Protein AF-A0A3D3W2E8-F1 (afdb_monomer_lite)

Structure (mmCIF, N/CA/C/O backbone):
data_AF-A0A3D3W2E8-F1
#
_entry.id   AF-A0A3D3W2E8-F1
#
loop_
_atom_site.group_PDB
_atom_site.id
_atom_site.type_symbol
_atom_site.label_atom_id
_atom_site.label_alt_id
_atom_site.label_comp_id
_atom_site.label_asym_id
_atom_site.label_entity_id
_atom_site.label_seq_id
_atom_site.pdbx_PDB_ins_code
_atom_site.Cartn_x
_atom_site.Cartn_y
_atom_site.Cartn_z
_atom_site.occupancy
_atom_site.B_iso_or_equiv
_atom_site.auth_seq_id
_atom_site.auth_comp_id
_atom_site.auth_asym_id
_atom_site.auth_atom_id
_atom_site.pdbx_PDB_model_num
ATOM 1 N N . MET A 1 1 ? -22.568 -24.012 -13.864 1.00 68.38 1 MET A N 1
ATOM 2 C CA . MET A 1 1 ? -22.184 -23.791 -15.281 1.00 68.38 1 MET A CA 1
ATOM 3 C C . MET A 1 1 ? -21.600 -22.397 -15.535 1.00 68.38 1 MET A C 1
ATOM 5 O O . MET A 1 1 ? -20.459 -22.342 -15.965 1.00 68.38 1 MET A O 1
ATOM 9 N N . LYS A 1 2 ? -22.269 -21.280 -15.184 1.00 79.25 2 LYS A N 1
ATOM 10 C CA . LYS A 1 2 ? -21.731 -19.908 -15.395 1.00 79.25 2 LYS A CA 1
ATOM 11 C C . LYS A 1 2 ? -20.335 -19.652 -14.785 1.00 79.25 2 LYS A C 1
ATOM 13 O O . LYS A 1 2 ? -19.482 -19.087 -15.453 1.00 79.25 2 LYS A O 1
ATOM 18 N N . ARG A 1 3 ? -20.072 -20.116 -13.552 1.00 81.75 3 ARG A N 1
ATOM 19 C CA . ARG A 1 3 ? -18.747 -19.977 -12.900 1.00 81.75 3 ARG A CA 1
ATOM 20 C C . ARG A 1 3 ? -17.633 -20.761 -13.605 1.00 81.75 3 ARG A C 1
ATOM 22 O O . ARG A 1 3 ? -16.534 -20.248 -13.736 1.00 81.75 3 ARG A O 1
ATOM 29 N N . LEU A 1 4 ? -17.928 -21.976 -14.076 1.00 87.69 4 LEU A N 1
ATOM 30 C CA . LEU A 1 4 ? -16.966 -22.811 -14.807 1.00 87.69 4 LEU A CA 1
ATOM 31 C C . LEU A 1 4 ? -16.610 -22.179 -16.157 1.00 87.69 4 LEU A C 1
ATOM 33 O O . LEU A 1 4 ? -15.452 -22.160 -16.546 1.00 87.69 4 LEU A O 1
ATOM 37 N N . LEU A 1 5 ? -17.608 -21.607 -16.832 1.00 91.50 5 LEU A N 1
ATOM 38 C CA . LEU A 1 5 ? -17.431 -20.918 -18.104 1.00 91.50 5 LEU A CA 1
ATOM 39 C C . LEU A 1 5 ? -16.579 -19.646 -17.945 1.00 91.50 5 LEU A C 1
ATOM 41 O O . LEU A 1 5 ? -15.659 -19.437 -18.723 1.00 91.50 5 LEU A O 1
ATOM 45 N N . LEU A 1 6 ? -16.808 -18.853 -16.889 1.00 87.06 6 LEU A N 1
ATOM 46 C CA . LEU A 1 6 ? -15.957 -17.701 -16.553 1.00 87.06 6 LEU A CA 1
ATOM 47 C C . LEU A 1 6 ? -14.514 -18.105 -16.223 1.00 87.06 6 LEU A C 1
ATOM 49 O O . LEU A 1 6 ? -13.586 -17.433 -16.661 1.00 87.06 6 LEU A O 1
ATOM 53 N N . LEU A 1 7 ? -14.315 -19.204 -15.488 1.00 86.31 7 LEU A N 1
ATOM 54 C CA . LEU A 1 7 ? -12.977 -19.729 -15.201 1.00 86.31 7 LEU A CA 1
ATOM 55 C C . LEU A 1 7 ? -12.267 -20.198 -16.473 1.00 86.31 7 LEU A C 1
ATOM 57 O O . LEU A 1 7 ? -11.110 -19.852 -16.669 1.00 86.31 7 LEU A O 1
ATOM 61 N N . LEU A 1 8 ? -12.952 -20.934 -17.351 1.00 92.19 8 LEU A N 1
ATOM 62 C CA . LEU A 1 8 ? -12.384 -21.397 -18.620 1.00 92.19 8 LEU A CA 1
ATOM 63 C C . LEU A 1 8 ? -12.010 -20.232 -19.537 1.00 92.19 8 LEU A C 1
ATOM 65 O O . LEU A 1 8 ? -10.928 -20.248 -20.115 1.00 92.19 8 LEU A O 1
ATOM 69 N N . ILE A 1 9 ? -12.860 -19.204 -19.623 1.00 91.88 9 ILE A N 1
ATOM 70 C CA . ILE A 1 9 ? -12.537 -17.974 -20.355 1.00 91.88 9 ILE A CA 1
ATOM 71 C C . ILE A 1 9 ? -11.323 -17.293 -19.723 1.00 91.88 9 ILE A C 1
ATOM 73 O O . ILE A 1 9 ? -10.392 -16.947 -20.440 1.00 91.88 9 ILE A O 1
ATOM 77 N N . GLY A 1 10 ? -11.293 -17.142 -18.396 1.00 87.38 10 GLY A N 1
ATOM 78 C CA . GLY A 1 10 ? -10.163 -16.536 -17.691 1.00 87.38 10 GLY A CA 1
ATOM 79 C C . GLY A 1 10 ? -8.852 -17.280 -17.941 1.00 87.38 10 GLY A C 1
ATOM 80 O O . GLY A 1 10 ? -7.846 -16.655 -18.253 1.00 87.38 10 GLY A O 1
ATOM 81 N N . VAL A 1 11 ? -8.869 -18.613 -17.885 1.00 91.94 11 VAL A N 1
ATOM 82 C CA . VAL A 1 11 ? -7.701 -19.449 -18.191 1.00 91.94 11 VAL A CA 1
ATOM 83 C C . VAL A 1 11 ? -7.294 -19.308 -19.656 1.00 91.94 11 VAL A C 1
ATOM 85 O O . VAL A 1 11 ? -6.117 -19.093 -19.925 1.00 91.94 11 VAL A O 1
ATOM 88 N N . ALA A 1 12 ? -8.237 -19.380 -20.599 1.00 94.62 12 ALA A N 1
ATOM 89 C CA . ALA A 1 12 ? -7.943 -19.239 -22.024 1.00 94.62 12 ALA A CA 1
ATOM 90 C C . ALA A 1 12 ? -7.333 -17.867 -22.351 1.00 94.62 12 ALA A C 1
ATOM 92 O O . ALA A 1 12 ? -6.356 -17.789 -23.091 1.00 94.62 12 ALA A O 1
ATOM 93 N N . VAL A 1 13 ? -7.864 -16.799 -21.751 1.00 94.50 13 VAL A N 1
ATOM 94 C CA . VAL A 1 13 ? -7.340 -15.435 -21.885 1.00 94.50 13 VAL A CA 1
ATOM 95 C C . VAL A 1 13 ? -5.942 -15.330 -21.274 1.00 94.50 13 VAL A C 1
ATOM 97 O O . VAL A 1 13 ? -5.029 -14.855 -21.944 1.00 94.50 13 VAL A O 1
ATOM 100 N N . SER A 1 14 ? -5.740 -15.820 -20.047 1.00 91.06 14 SER A N 1
ATOM 101 C CA . SER A 1 14 ? -4.430 -15.807 -19.381 1.00 91.06 14 SER A CA 1
ATOM 102 C C . SER A 1 14 ? -3.372 -16.581 -20.166 1.00 91.06 14 SER A C 1
ATOM 104 O O . SER A 1 14 ? -2.276 -16.071 -20.372 1.00 91.06 14 SER A O 1
ATOM 106 N N . VAL A 1 15 ? -3.697 -17.786 -20.648 1.00 95.38 15 VAL A N 1
ATOM 107 C CA . VAL A 1 15 ? -2.787 -18.598 -21.471 1.00 95.38 15 VAL A CA 1
ATOM 108 C C . VAL A 1 15 ? -2.522 -17.921 -22.815 1.00 95.38 15 VAL A C 1
ATOM 110 O O . VAL A 1 15 ? -1.377 -17.883 -23.254 1.00 95.38 15 VAL A O 1
ATOM 113 N N . GLY A 1 16 ? -3.547 -17.342 -23.447 1.00 95.06 16 GLY A N 1
ATOM 114 C CA . GLY A 1 16 ? -3.405 -16.611 -24.706 1.00 95.06 16 GLY A CA 1
ATOM 115 C C . GLY A 1 16 ? -2.468 -15.408 -24.585 1.00 95.06 16 GLY A C 1
ATOM 116 O O . GLY A 1 16 ? -1.571 -15.249 -25.410 1.00 95.06 16 GLY A O 1
ATOM 117 N N . PHE A 1 17 ? -2.617 -14.600 -23.532 1.00 94.12 17 PHE A N 1
ATOM 118 C CA . PHE A 1 17 ? -1.722 -13.468 -23.273 1.00 94.12 17 PHE A CA 1
ATOM 119 C C . PHE A 1 17 ? -0.323 -13.902 -22.841 1.00 94.12 17 PHE A C 1
ATOM 121 O O . PHE A 1 17 ? 0.647 -13.271 -23.251 1.00 94.12 17 PHE A O 1
ATOM 128 N N . LEU A 1 18 ? -0.199 -14.980 -22.063 1.00 91.31 18 LEU A N 1
ATOM 129 C CA . LEU A 1 18 ? 1.105 -15.529 -21.697 1.00 91.31 18 LEU A CA 1
ATOM 130 C C . LEU A 1 18 ? 1.858 -16.016 -22.941 1.00 91.31 18 LEU A C 1
ATOM 132 O O . LEU A 1 18 ? 3.022 -15.673 -23.123 1.00 91.31 18 LEU A O 1
ATOM 136 N N . TRP A 1 19 ? 1.181 -16.745 -23.832 1.00 92.69 19 TRP A N 1
ATOM 137 C CA . TRP A 1 19 ? 1.750 -17.147 -25.117 1.00 92.69 19 TRP A CA 1
ATOM 138 C C . TRP A 1 19 ? 2.125 -15.928 -25.960 1.00 92.69 19 TRP A C 1
ATOM 140 O O . TRP A 1 19 ? 3.241 -15.864 -26.464 1.00 92.69 19 TRP A O 1
ATOM 150 N N . TYR A 1 20 ? 1.240 -14.932 -26.060 1.00 92.88 20 TYR A N 1
ATOM 151 C CA . TYR A 1 20 ? 1.514 -13.704 -26.805 1.00 92.88 20 TYR A CA 1
ATOM 152 C C . TYR A 1 20 ? 2.743 -12.955 -26.269 1.00 92.88 20 TYR A C 1
ATOM 154 O O . TYR A 1 20 ? 3.549 -12.476 -27.057 1.00 92.88 20 TYR A O 1
ATOM 162 N N . ALA A 1 21 ? 2.913 -12.888 -24.946 1.00 90.75 21 ALA A N 1
ATOM 163 C CA . ALA A 1 21 ? 4.072 -12.263 -24.314 1.00 90.75 21 ALA A CA 1
ATOM 164 C C . ALA A 1 21 ? 5.368 -13.067 -24.529 1.00 90.75 21 ALA A C 1
ATOM 166 O O . ALA A 1 21 ? 6.436 -12.480 -24.677 1.00 90.75 21 ALA A O 1
ATOM 167 N N . MET A 1 22 ? 5.282 -14.401 -24.557 1.00 89.94 22 MET A N 1
ATOM 168 C CA . MET A 1 22 ? 6.448 -15.283 -24.680 1.00 89.94 22 MET A CA 1
ATOM 169 C C . MET A 1 22 ? 6.829 -15.628 -26.123 1.00 89.94 22 MET A C 1
ATOM 171 O O . MET A 1 22 ? 7.936 -16.110 -26.337 1.00 89.94 22 MET A O 1
ATOM 175 N N . ARG A 1 23 ? 5.958 -15.395 -27.115 1.00 88.69 23 ARG A N 1
ATOM 176 C CA . ARG A 1 23 ? 6.163 -15.859 -28.503 1.00 88.69 23 ARG A CA 1
ATOM 177 C C . ARG A 1 23 ? 7.464 -15.356 -29.140 1.00 88.69 23 ARG A C 1
ATOM 179 O O . ARG A 1 23 ? 8.039 -16.057 -29.961 1.00 88.69 23 ARG A O 1
ATOM 186 N N . ASP A 1 24 ? 7.904 -14.162 -28.747 1.00 87.50 24 ASP A N 1
ATOM 187 C CA . ASP A 1 24 ? 9.100 -13.492 -29.269 1.00 87.50 24 ASP A CA 1
ATOM 188 C C . ASP A 1 24 ? 10.300 -13.627 -28.304 1.00 87.50 24 ASP A C 1
ATOM 190 O O . ASP A 1 24 ? 11.359 -13.046 -28.530 1.00 87.50 24 ASP A O 1
ATOM 194 N N . THR A 1 25 ? 10.144 -14.376 -27.203 1.00 86.44 25 THR A N 1
ATOM 195 C CA . THR A 1 25 ? 11.162 -14.538 -26.157 1.00 86.44 25 THR A CA 1
ATOM 196 C C . THR A 1 25 ? 11.882 -15.876 -26.300 1.00 86.44 25 THR A C 1
ATOM 198 O O . THR A 1 25 ? 11.264 -16.938 -26.233 1.00 86.44 25 THR A O 1
ATOM 201 N N . ASP A 1 26 ? 13.209 -15.841 -26.410 1.00 87.50 26 ASP A N 1
ATOM 202 C CA . ASP A 1 26 ? 14.035 -17.046 -26.346 1.00 87.50 26 ASP A CA 1
ATOM 203 C C . ASP A 1 26 ? 14.090 -17.602 -24.910 1.00 87.50 26 ASP A C 1
ATOM 205 O O . ASP A 1 26 ? 14.601 -16.969 -23.980 1.00 87.50 26 ASP A O 1
ATOM 209 N N . LEU A 1 27 ? 13.580 -18.824 -24.729 1.00 85.69 27 LEU A N 1
ATOM 210 C CA . LEU A 1 27 ? 13.594 -19.531 -23.445 1.00 85.69 27 LEU A CA 1
ATOM 211 C C . LEU A 1 27 ? 15.021 -19.776 -22.926 1.00 85.69 27 LEU A C 1
ATOM 213 O O . LEU A 1 27 ? 15.222 -19.823 -21.709 1.00 85.69 27 LEU A O 1
ATOM 217 N N . GLY A 1 28 ? 16.011 -19.892 -23.819 1.00 87.56 28 GLY A N 1
ATOM 218 C CA . GLY A 1 28 ? 17.422 -20.000 -23.449 1.00 87.56 28 GLY A CA 1
ATOM 219 C C . GLY A 1 28 ? 17.910 -18.750 -22.720 1.00 87.56 28 GLY A C 1
ATOM 220 O O . GLY A 1 28 ? 18.504 -18.847 -21.643 1.00 87.56 28 GLY A O 1
ATOM 221 N N . THR A 1 29 ? 17.560 -17.575 -23.244 1.00 86.56 29 THR A N 1
ATOM 222 C CA . THR A 1 29 ? 17.846 -16.278 -22.615 1.00 86.56 29 THR A CA 1
ATOM 223 C C . THR A 1 29 ? 17.191 -16.157 -21.235 1.00 86.56 29 THR A C 1
ATOM 225 O O . THR A 1 29 ? 17.842 -15.723 -20.283 1.00 86.56 29 THR A O 1
ATOM 228 N N . VAL A 1 30 ? 15.940 -16.609 -21.080 1.00 88.31 30 VAL A N 1
ATOM 229 C CA . VAL A 1 30 ? 15.246 -16.617 -19.777 1.00 88.31 30 VAL A CA 1
ATOM 230 C C . VAL A 1 30 ? 15.974 -17.511 -18.771 1.00 88.31 30 VAL A C 1
ATOM 232 O O . VAL A 1 30 ? 16.252 -17.080 -17.653 1.00 88.31 30 VAL A O 1
ATOM 235 N N . SER A 1 31 ? 16.332 -18.738 -19.161 1.00 90.62 31 SER A N 1
ATOM 236 C CA . SER A 1 31 ? 17.060 -19.668 -18.287 1.00 90.62 31 SER A CA 1
ATOM 237 C C . SER A 1 31 ? 18.434 -19.125 -17.893 1.00 90.62 31 SER A C 1
ATOM 239 O O . SER A 1 31 ? 18.816 -19.206 -16.724 1.00 90.62 31 SER A O 1
ATOM 241 N N . SER A 1 32 ? 19.169 -18.543 -18.845 1.00 90.31 32 SER A N 1
ATOM 242 C CA . SER A 1 32 ? 20.459 -17.911 -18.564 1.00 90.31 32 SER A CA 1
ATOM 243 C C . SER A 1 32 ? 20.301 -16.751 -17.585 1.00 90.31 32 SER A C 1
ATOM 245 O O . SER A 1 32 ? 21.096 -16.642 -16.657 1.00 90.31 32 SER A O 1
ATOM 247 N N . ALA A 1 33 ? 19.256 -15.928 -17.732 1.00 89.12 33 ALA A N 1
ATOM 248 C CA . ALA A 1 33 ? 18.995 -14.809 -16.833 1.00 89.12 33 ALA A CA 1
ATOM 249 C C . ALA A 1 33 ? 18.767 -15.262 -15.384 1.00 89.12 33 ALA A C 1
ATOM 251 O O . ALA A 1 33 ? 19.261 -14.606 -14.471 1.00 89.12 33 ALA A O 1
ATOM 252 N N . PHE A 1 34 ? 18.088 -16.396 -15.160 1.00 89.75 34 PHE A N 1
ATOM 253 C CA . PHE A 1 34 ? 17.980 -16.983 -13.820 1.00 89.75 34 PHE A CA 1
ATOM 254 C C . PHE A 1 34 ? 19.345 -17.444 -13.295 1.00 89.75 34 PHE A C 1
ATOM 256 O O . PHE A 1 34 ? 19.689 -17.140 -12.161 1.00 89.75 34 PHE A O 1
ATOM 263 N N . GLN A 1 35 ? 20.157 -18.117 -14.112 1.00 91.19 35 GLN A N 1
ATOM 264 C CA . GLN A 1 35 ? 21.464 -18.626 -13.676 1.00 91.19 35 GLN A CA 1
ATOM 265 C C . GLN A 1 35 ? 22.476 -17.514 -13.366 1.00 91.19 35 GLN A C 1
ATOM 267 O O . GLN A 1 35 ? 23.280 -17.657 -12.447 1.00 91.19 35 GLN A O 1
ATOM 272 N N . THR A 1 36 ? 22.435 -16.404 -14.106 1.00 91.81 36 THR A N 1
ATOM 273 C CA . THR A 1 36 ? 23.342 -15.260 -13.919 1.00 91.81 36 THR A CA 1
ATOM 274 C C . THR A 1 36 ? 22.781 -14.188 -12.983 1.00 91.81 36 THR A C 1
ATOM 276 O O . THR A 1 36 ? 23.429 -13.161 -12.776 1.00 91.81 36 THR A O 1
ATOM 279 N N . ALA A 1 37 ? 21.574 -14.373 -12.438 1.00 88.69 37 ALA A N 1
ATOM 280 C CA . ALA A 1 37 ? 20.953 -13.396 -11.553 1.00 88.69 37 ALA A CA 1
ATOM 281 C C . ALA A 1 37 ? 21.748 -13.247 -10.250 1.00 88.69 37 ALA A C 1
ATOM 283 O O . ALA A 1 37 ? 22.149 -14.221 -9.612 1.00 88.69 37 ALA A O 1
ATOM 284 N N . ASN A 1 38 ? 21.923 -12.005 -9.800 1.00 90.12 38 ASN A N 1
ATOM 285 C CA . ASN A 1 38 ? 22.519 -11.748 -8.498 1.00 90.12 38 ASN A CA 1
ATOM 286 C C . ASN A 1 38 ? 21.479 -11.952 -7.387 1.00 90.12 38 ASN A C 1
ATOM 288 O O . ASN A 1 38 ? 20.760 -11.027 -7.015 1.00 90.12 38 ASN A O 1
ATOM 292 N N . TYR A 1 39 ? 21.432 -13.154 -6.821 1.00 91.25 39 TYR A N 1
ATOM 293 C CA . TYR A 1 39 ? 20.505 -13.504 -5.744 1.00 91.25 39 TYR A CA 1
ATOM 294 C C . TYR A 1 39 ? 20.746 -12.753 -4.422 1.00 91.25 39 TYR A C 1
ATOM 296 O O . TYR A 1 39 ? 19.866 -12.758 -3.560 1.00 91.25 39 TYR A O 1
ATOM 304 N N . LEU A 1 40 ? 21.874 -12.049 -4.255 1.00 92.31 40 LEU A N 1
ATOM 305 C CA . LEU A 1 40 ? 22.115 -11.197 -3.079 1.00 92.31 40 LEU A CA 1
ATOM 306 C C . LEU A 1 40 ? 21.156 -9.998 -3.015 1.00 92.31 40 LEU A C 1
ATOM 308 O O . LEU A 1 40 ? 21.009 -9.389 -1.956 1.00 92.31 40 LEU A O 1
ATOM 312 N N . THR A 1 41 ? 20.471 -9.667 -4.113 1.00 91.12 41 THR A N 1
ATOM 313 C CA . THR A 1 41 ? 19.422 -8.637 -4.119 1.00 91.12 41 THR A CA 1
ATOM 314 C C . THR A 1 41 ? 18.108 -9.128 -3.504 1.00 91.12 41 THR A C 1
ATOM 316 O O . THR A 1 41 ? 17.314 -8.301 -3.056 1.00 91.12 41 THR A O 1
ATOM 319 N N . LEU A 1 42 ? 17.879 -10.448 -3.406 1.00 92.69 42 LEU A N 1
ATOM 320 C CA . LEU A 1 42 ? 16.636 -11.003 -2.855 1.00 92.69 42 LEU A CA 1
ATOM 321 C C . LEU A 1 42 ? 16.420 -10.642 -1.378 1.00 92.69 42 LEU A C 1
ATOM 323 O O . LEU A 1 42 ? 15.327 -10.173 -1.062 1.00 92.69 42 LEU A O 1
ATOM 327 N N . PRO A 1 43 ? 17.400 -10.790 -0.462 1.00 94.12 43 PRO A N 1
ATOM 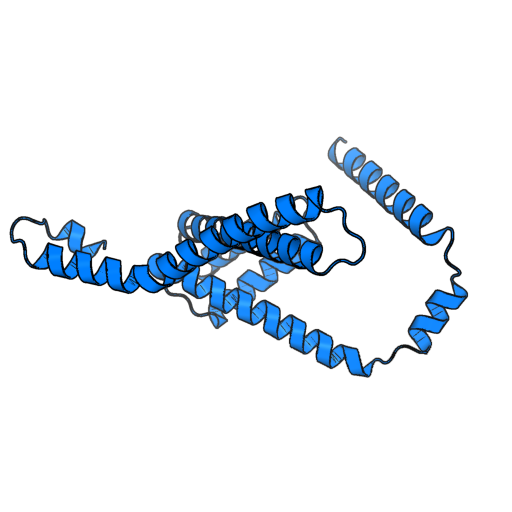328 C CA . PRO A 1 43 ? 17.224 -10.345 0.918 1.00 94.12 43 PRO A CA 1
ATOM 329 C C . PRO A 1 43 ? 16.883 -8.857 1.018 1.00 94.12 43 PRO A C 1
ATOM 331 O O . PRO A 1 43 ? 15.997 -8.487 1.783 1.00 94.12 43 PRO A O 1
ATOM 334 N N . VAL A 1 44 ? 17.531 -8.008 0.214 1.00 92.81 44 VAL A N 1
ATOM 335 C CA . VAL A 1 44 ? 17.256 -6.563 0.187 1.00 92.81 44 VAL A CA 1
ATOM 336 C C . VAL A 1 44 ? 15.820 -6.301 -0.265 1.00 92.81 44 VAL A C 1
ATOM 338 O O . VAL A 1 44 ? 15.095 -5.564 0.399 1.00 92.81 44 VAL A O 1
ATOM 341 N N . LEU A 1 45 ? 15.375 -6.955 -1.340 1.00 93.00 45 LEU A N 1
ATOM 342 C CA . LEU A 1 45 ? 13.999 -6.870 -1.826 1.00 93.00 45 LEU A CA 1
ATOM 343 C C . LEU A 1 45 ? 12.988 -7.310 -0.758 1.00 93.00 45 LEU A C 1
ATOM 345 O O . LEU A 1 45 ? 12.002 -6.615 -0.526 1.00 93.00 45 LEU A O 1
ATOM 349 N N . LEU A 1 46 ? 13.234 -8.441 -0.093 1.00 94.31 46 LEU A N 1
ATOM 350 C CA . LEU A 1 46 ? 12.354 -8.964 0.954 1.00 94.31 46 LEU A CA 1
ATOM 351 C C . LEU A 1 46 ? 12.282 -8.022 2.159 1.00 94.31 46 LEU A C 1
ATOM 353 O O . LEU A 1 46 ? 11.195 -7.803 2.692 1.00 94.31 46 LEU A O 1
ATOM 357 N N . LEU A 1 47 ? 13.408 -7.431 2.564 1.00 93.31 47 LEU A N 1
ATOM 358 C CA . LEU A 1 47 ? 13.449 -6.438 3.638 1.00 93.31 47 LEU A CA 1
ATOM 359 C C . LEU A 1 47 ? 12.676 -5.172 3.264 1.00 93.31 47 LEU A C 1
ATOM 361 O O . LEU A 1 47 ? 11.886 -4.685 4.072 1.00 93.31 47 LEU A O 1
ATOM 365 N N . LEU A 1 48 ? 12.848 -4.667 2.040 1.00 92.25 48 LEU A N 1
ATOM 366 C CA . LEU A 1 48 ? 12.093 -3.515 1.543 1.00 92.25 48 LEU A CA 1
ATOM 367 C C . LEU A 1 48 ? 10.594 -3.814 1.466 1.00 92.25 48 LEU A C 1
ATOM 369 O O . LEU A 1 48 ? 9.783 -2.972 1.845 1.00 92.25 48 LEU A O 1
ATOM 373 N N . LEU A 1 49 ? 10.217 -5.020 1.040 1.00 90.88 49 LEU A N 1
ATOM 374 C CA . LEU A 1 49 ? 8.822 -5.448 0.982 1.00 90.88 49 LEU A CA 1
ATOM 375 C C . LEU A 1 49 ? 8.209 -5.554 2.385 1.00 90.88 49 LEU A C 1
ATOM 377 O O . LEU A 1 49 ? 7.091 -5.090 2.613 1.00 90.88 49 LEU A O 1
ATOM 381 N N . LEU A 1 50 ? 8.949 -6.117 3.343 1.00 92.25 50 LEU A N 1
ATOM 382 C CA . LEU A 1 50 ? 8.526 -6.187 4.739 1.00 92.25 50 LEU A CA 1
ATOM 383 C C . LEU A 1 50 ? 8.355 -4.781 5.330 1.00 92.25 50 LEU A C 1
ATOM 385 O O . LEU A 1 50 ? 7.336 -4.500 5.962 1.00 92.25 50 LEU A O 1
ATOM 389 N N . ALA A 1 51 ? 9.316 -3.887 5.081 1.00 87.19 51 ALA A N 1
ATOM 390 C CA . ALA A 1 51 ? 9.263 -2.497 5.519 1.00 87.19 51 ALA A CA 1
ATOM 391 C C . ALA A 1 51 ? 8.075 -1.748 4.896 1.00 87.19 51 ALA A C 1
ATOM 393 O O . ALA A 1 51 ? 7.360 -1.038 5.602 1.00 87.19 51 ALA A O 1
ATOM 394 N N . PHE A 1 52 ? 7.810 -1.955 3.604 1.00 86.56 52 PHE A N 1
ATOM 395 C CA . PHE A 1 52 ? 6.657 -1.388 2.905 1.00 86.56 52 PHE A CA 1
ATOM 396 C C . PHE A 1 52 ? 5.337 -1.808 3.561 1.00 86.56 52 PHE A C 1
ATOM 398 O O . PHE A 1 52 ? 4.479 -0.978 3.871 1.00 86.56 52 PHE A O 1
ATOM 405 N N . TYR A 1 53 ? 5.185 -3.102 3.827 1.00 88.56 53 TYR A N 1
ATOM 406 C CA . TYR A 1 53 ? 3.989 -3.645 4.453 1.00 88.56 53 TYR A CA 1
ATOM 407 C C . TYR A 1 53 ? 3.815 -3.217 5.910 1.00 88.56 53 TYR A C 1
ATOM 409 O O . TYR A 1 53 ? 2.690 -2.961 6.348 1.00 88.56 53 TYR A O 1
ATOM 417 N N . TRP A 1 54 ? 4.917 -3.086 6.643 1.00 88.00 54 TRP A N 1
ATOM 418 C CA . TRP A 1 54 ? 4.914 -2.534 7.991 1.00 88.00 54 TRP A CA 1
ATOM 419 C C . TRP A 1 54 ? 4.503 -1.060 7.996 1.00 88.00 54 TRP A C 1
ATOM 421 O O . TRP A 1 54 ? 3.638 -0.654 8.767 1.00 88.00 54 TRP A O 1
ATOM 431 N N . LEU A 1 55 ? 5.041 -0.251 7.083 1.00 83.88 55 LEU A N 1
ATOM 432 C CA . LEU A 1 55 ? 4.654 1.152 6.964 1.00 83.88 55 LEU A CA 1
ATOM 433 C C . LEU A 1 55 ? 3.162 1.294 6.631 1.00 83.88 55 LEU A C 1
ATOM 435 O O . LEU A 1 55 ? 2.477 2.153 7.189 1.00 83.88 55 LEU A O 1
ATOM 439 N N . LYS A 1 56 ? 2.622 0.403 5.789 1.00 86.06 56 LYS A N 1
ATOM 440 C CA . LYS A 1 56 ? 1.177 0.348 5.542 1.00 86.06 56 LYS A CA 1
ATOM 441 C C . LYS A 1 56 ? 0.373 0.013 6.797 1.00 86.06 56 LYS A C 1
ATOM 443 O O . LYS A 1 56 ? -0.702 0.586 6.961 1.00 86.06 56 LYS A O 1
ATOM 448 N N . SER A 1 57 ? 0.849 -0.873 7.677 1.00 89.25 57 SER A N 1
ATOM 449 C CA . SER A 1 57 ? 0.137 -1.161 8.930 1.00 89.25 57 SER A CA 1
ATOM 450 C C . SER A 1 57 ? 0.206 0.001 9.922 1.00 89.25 57 SER A C 1
ATOM 452 O O . SER A 1 57 ? -0.788 0.253 10.600 1.00 89.25 57 SER A O 1
ATOM 454 N N . VAL A 1 58 ? 1.313 0.753 9.957 1.00 86.25 58 VAL A N 1
ATOM 455 C CA . VAL A 1 58 ? 1.432 2.005 10.729 1.00 86.25 58 VAL A CA 1
ATOM 456 C C . VAL A 1 58 ? 0.435 3.046 10.230 1.00 86.25 58 VAL A C 1
ATOM 458 O O . VAL A 1 58 ? -0.368 3.545 11.013 1.00 86.25 58 VAL A O 1
ATOM 461 N N . ARG A 1 59 ? 0.413 3.317 8.921 1.00 84.62 59 ARG A N 1
ATOM 462 C CA . ARG A 1 59 ? -0.538 4.269 8.329 1.00 84.62 59 ARG A CA 1
ATOM 463 C C . ARG A 1 59 ? -1.987 3.864 8.595 1.00 84.62 59 ARG A C 1
ATOM 465 O O . ARG A 1 59 ? -2.833 4.701 8.889 1.00 84.62 59 ARG A O 1
ATOM 472 N N . PHE A 1 60 ? -2.277 2.570 8.489 1.00 88.62 60 PHE A N 1
ATOM 473 C CA . PHE A 1 60 ? -3.615 2.049 8.739 1.00 88.62 60 PHE A CA 1
ATOM 474 C C . PHE A 1 60 ? -4.027 2.167 10.214 1.00 88.62 60 PHE A C 1
ATOM 476 O O . PHE A 1 60 ? -5.188 2.452 10.483 1.00 88.62 60 PHE A O 1
ATOM 483 N N . ALA A 1 61 ? -3.089 2.008 11.155 1.00 87.81 61 ALA A N 1
ATOM 484 C CA . ALA A 1 61 ? -3.323 2.265 12.576 1.00 87.81 61 ALA A CA 1
ATOM 485 C C . ALA A 1 61 ? -3.740 3.720 12.830 1.00 87.81 61 ALA A C 1
ATOM 487 O O . ALA A 1 61 ? -4.756 3.951 13.474 1.00 87.81 61 ALA A O 1
ATOM 488 N N . GLN A 1 62 ? -3.019 4.681 12.244 1.00 85.38 62 GLN A N 1
ATOM 489 C CA . GLN A 1 62 ? -3.321 6.114 12.371 1.00 85.38 62 GLN A CA 1
ATOM 490 C C . GLN A 1 62 ? -4.698 6.470 11.792 1.00 85.38 62 GLN A C 1
ATOM 492 O O . GLN A 1 62 ? -5.470 7.199 12.399 1.00 85.38 62 GLN A O 1
ATOM 497 N N . LEU A 1 63 ? -5.055 5.905 10.633 1.00 83.19 63 LEU A N 1
ATOM 498 C CA . LEU A 1 63 ? -6.376 6.117 10.021 1.00 83.19 63 LEU A CA 1
ATOM 499 C C . LEU A 1 63 ? -7.533 5.501 10.819 1.00 83.19 63 LEU A C 1
ATOM 501 O O . LEU A 1 63 ? -8.691 5.867 10.604 1.00 83.19 63 LEU A O 1
ATOM 505 N N . LEU A 1 64 ? -7.247 4.514 11.665 1.00 86.56 64 LEU A N 1
ATOM 506 C CA . LEU A 1 64 ? -8.244 3.834 12.483 1.00 86.56 64 LEU A CA 1
ATOM 507 C C . LEU A 1 64 ? -8.325 4.419 13.899 1.00 86.56 64 LEU A C 1
ATOM 509 O O . LEU A 1 64 ? -9.344 4.22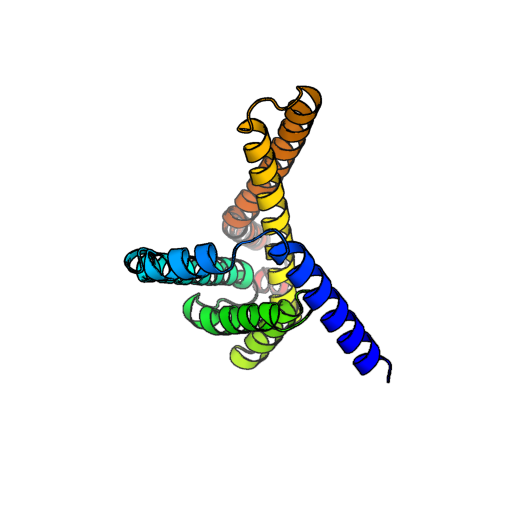7 14.556 1.00 86.56 64 LEU A O 1
ATOM 513 N N . GLU A 1 65 ? -7.308 5.161 14.340 1.00 85.19 65 GLU A N 1
ATOM 514 C CA . GLU A 1 65 ? -7.161 5.707 15.693 1.00 85.19 65 GLU A CA 1
ATOM 515 C C . GLU A 1 65 ? -8.419 6.407 16.242 1.00 85.19 65 GLU A C 1
ATOM 517 O O . GLU A 1 65 ? -8.818 6.052 17.354 1.00 85.19 65 GLU A O 1
ATOM 522 N N . PRO A 1 66 ? -9.139 7.266 15.482 1.00 79.50 66 PRO A N 1
ATOM 523 C CA . PRO A 1 66 ? -10.341 7.935 15.991 1.00 79.50 66 PRO A CA 1
ATOM 524 C C . PRO A 1 66 ? -11.503 6.981 16.305 1.00 79.50 66 PRO A C 1
ATOM 526 O O . PRO A 1 66 ? -12.384 7.301 17.097 1.00 79.50 66 PRO A O 1
ATOM 529 N N . GLY A 1 67 ? -11.546 5.818 15.649 1.00 79.44 67 GLY A N 1
ATOM 530 C CA . GLY A 1 67 ? -12.623 4.838 15.800 1.00 79.44 67 GLY A CA 1
ATOM 531 C C . GLY A 1 67 ? -12.234 3.589 16.594 1.00 79.44 67 GLY A C 1
ATOM 532 O O . GLY A 1 67 ? -13.105 2.934 17.166 1.00 79.44 67 GLY A O 1
ATOM 533 N N . ALA A 1 68 ? -10.949 3.236 16.608 1.00 85.44 68 ALA A N 1
ATOM 534 C CA . ALA A 1 68 ? -10.373 2.156 17.396 1.00 85.44 68 ALA A CA 1
ATOM 535 C C . ALA A 1 68 ? -8.838 2.311 17.472 1.00 85.44 68 ALA A C 1
ATOM 537 O O . ALA A 1 68 ? -8.151 2.028 16.483 1.00 85.44 68 ALA A O 1
ATOM 538 N N . PRO A 1 69 ? -8.274 2.681 18.636 1.00 85.56 69 PRO A N 1
ATOM 539 C CA . PRO A 1 69 ? -6.832 2.824 18.803 1.00 85.56 69 PRO A CA 1
ATOM 540 C C . PRO A 1 69 ? -6.165 1.442 18.836 1.00 85.56 69 PRO A C 1
ATOM 542 O O . PRO A 1 69 ? -6.074 0.784 19.874 1.00 85.56 69 PRO A O 1
ATOM 545 N N . LEU A 1 70 ? -5.718 0.976 17.670 1.00 91.19 70 LEU A N 1
ATOM 546 C CA . LEU A 1 70 ? -4.973 -0.270 17.497 1.00 91.19 70 LEU A CA 1
ATOM 547 C C . LEU A 1 70 ? -3.540 0.031 17.075 1.00 91.19 70 LEU A C 1
ATOM 549 O O . LEU A 1 70 ? -3.278 0.940 16.296 1.00 91.19 70 LEU A O 1
ATOM 553 N N . THR A 1 71 ? -2.593 -0.776 17.543 1.00 92.62 71 THR A N 1
ATOM 554 C CA . THR A 1 71 ? -1.183 -0.620 17.167 1.00 92.62 71 THR A CA 1
ATOM 555 C C . THR A 1 71 ? -0.887 -1.224 15.791 1.00 92.62 71 THR A C 1
ATOM 557 O O . THR A 1 71 ? -1.493 -2.215 15.370 1.00 92.62 71 THR A O 1
ATOM 560 N N . ALA A 1 72 ? 0.145 -0.707 15.116 1.00 90.31 72 ALA A N 1
ATOM 561 C CA . ALA A 1 72 ? 0.631 -1.248 13.841 1.00 90.31 72 ALA A CA 1
ATOM 562 C C . ALA A 1 72 ? 0.954 -2.753 13.908 1.00 90.31 72 ALA A C 1
ATOM 564 O O . ALA A 1 72 ? 0.731 -3.485 12.944 1.00 90.31 72 ALA A O 1
ATOM 565 N N . ARG A 1 73 ? 1.428 -3.234 15.068 1.00 94.00 73 ARG A N 1
ATOM 566 C CA . ARG A 1 73 ? 1.731 -4.652 15.314 1.00 94.00 73 ARG A CA 1
ATOM 567 C C . ARG A 1 73 ? 0.473 -5.521 15.314 1.00 94.00 73 ARG A C 1
ATOM 569 O O . ARG A 1 73 ? 0.491 -6.612 14.752 1.00 94.00 73 ARG A O 1
ATOM 576 N N . GLN A 1 74 ? -0.611 -5.036 15.917 1.00 93.75 74 GLN A N 1
ATOM 577 C CA . GLN A 1 74 ? -1.908 -5.723 15.939 1.00 93.75 74 GLN A CA 1
ATOM 578 C C . GLN A 1 74 ? -2.570 -5.758 14.557 1.00 93.75 74 GLN A C 1
ATOM 580 O O . GLN A 1 74 ? -3.307 -6.695 14.249 1.00 93.75 74 GLN A O 1
ATOM 585 N N . LEU A 1 75 ? -2.296 -4.751 13.725 1.00 93.75 75 LEU A N 1
ATOM 586 C CA . LEU A 1 75 ? -2.865 -4.615 12.385 1.00 93.75 75 LEU A CA 1
ATOM 587 C C . LEU A 1 75 ? -2.013 -5.245 11.280 1.00 93.75 75 LEU A C 1
ATOM 589 O O . LEU A 1 75 ? -2.542 -5.524 10.206 1.00 93.75 75 LEU A O 1
ATOM 593 N N . PHE A 1 76 ? -0.736 -5.534 11.531 1.00 95.25 76 PHE A N 1
ATOM 594 C CA . PHE A 1 76 ? 0.158 -6.120 10.531 1.00 95.25 76 PHE A CA 1
ATOM 595 C C . PHE A 1 76 ? -0.370 -7.453 9.979 1.00 95.25 76 PHE A C 1
ATOM 597 O O . PHE A 1 76 ? -0.466 -7.621 8.766 1.00 95.25 76 PHE A O 1
ATOM 604 N N . GLY A 1 77 ? -0.804 -8.370 10.851 1.00 94.75 77 GLY A N 1
ATOM 605 C CA . GLY A 1 77 ? -1.395 -9.652 10.444 1.00 94.75 77 GLY A CA 1
ATOM 606 C C . GLY A 1 77 ? -2.640 -9.495 9.555 1.00 94.75 77 GLY A C 1
ATOM 607 O O . GLY A 1 77 ? -2.645 -10.009 8.435 1.00 94.75 77 GLY A O 1
ATOM 608 N N . PRO A 1 78 ? -3.680 -8.757 9.994 1.00 94.25 78 PRO A N 1
ATOM 609 C CA . PRO A 1 78 ? -4.849 -8.461 9.164 1.00 94.25 78 PRO A CA 1
ATOM 610 C C . PRO A 1 78 ? -4.519 -7.799 7.822 1.00 94.25 78 PRO A C 1
ATOM 612 O O . PRO A 1 78 ? -5.125 -8.139 6.804 1.00 94.25 78 PRO A O 1
ATOM 615 N N . VAL A 1 79 ? -3.551 -6.876 7.800 1.00 91.62 79 VAL A N 1
ATOM 616 C CA . VAL A 1 79 ? -3.081 -6.227 6.568 1.00 91.62 79 VAL A CA 1
ATOM 617 C C . VAL A 1 79 ? -2.454 -7.260 5.627 1.00 91.62 79 VAL A C 1
ATOM 619 O O . VAL A 1 79 ? -2.810 -7.288 4.451 1.00 91.62 79 VAL A O 1
ATOM 622 N N . MET A 1 80 ? -1.607 -8.163 6.131 1.00 94.75 80 MET A N 1
ATOM 623 C CA . MET A 1 80 ? -0.990 -9.234 5.332 1.00 94.75 80 MET A CA 1
ATOM 624 C C . MET A 1 80 ? -1.999 -10.227 4.786 1.00 94.75 80 MET A C 1
ATOM 626 O O . MET A 1 80 ? -1.925 -10.574 3.610 1.00 94.75 80 MET A O 1
ATOM 630 N N . ILE A 1 81 ? -2.991 -10.617 5.584 1.00 94.19 81 ILE A N 1
ATOM 631 C CA . ILE A 1 81 ? -4.067 -11.494 5.114 1.00 94.19 81 ILE A CA 1
ATOM 632 C C . ILE A 1 81 ? -4.872 -10.807 4.004 1.00 94.19 81 ILE A C 1
ATOM 634 O O . ILE A 1 81 ? -5.171 -11.433 2.990 1.00 94.19 81 ILE A O 1
ATOM 638 N N . GLY A 1 82 ? -5.181 -9.516 4.155 1.00 92.25 82 GLY A N 1
ATOM 639 C CA . GLY A 1 82 ? -5.874 -8.750 3.120 1.00 92.25 82 GLY A CA 1
ATOM 640 C C . GLY A 1 82 ? -5.086 -8.660 1.812 1.00 92.25 82 GLY A C 1
ATOM 641 O O . GLY A 1 82 ? -5.644 -8.879 0.738 1.00 92.25 82 GLY A O 1
ATOM 642 N N . PHE A 1 83 ? -3.778 -8.406 1.893 1.00 90.62 83 PHE A N 1
ATOM 643 C CA . PHE A 1 83 ? -2.908 -8.382 0.715 1.00 90.62 83 PHE A CA 1
ATOM 644 C C . PHE A 1 83 ? -2.762 -9.757 0.066 1.00 90.62 83 PHE A C 1
ATOM 646 O O . PHE A 1 83 ? -2.878 -9.864 -1.153 1.00 90.62 83 PHE A O 1
ATOM 653 N N . ALA A 1 84 ? -2.582 -10.820 0.848 1.00 92.44 84 ALA A N 1
ATOM 654 C CA . ALA A 1 84 ? -2.558 -12.183 0.325 1.00 92.44 84 ALA A CA 1
ATOM 655 C C . ALA A 1 84 ? -3.875 -12.524 -0.392 1.00 92.44 84 ALA A C 1
ATOM 657 O O . ALA A 1 84 ? -3.861 -13.038 -1.508 1.00 92.44 84 ALA A O 1
ATOM 658 N N . ALA A 1 85 ? -5.014 -12.151 0.197 1.00 92.00 85 ALA A N 1
ATOM 659 C CA . ALA A 1 85 ? -6.320 -12.335 -0.419 1.00 92.00 85 ALA A CA 1
ATOM 660 C C . ALA A 1 85 ? -6.479 -11.525 -1.716 1.00 92.00 85 ALA A C 1
ATOM 662 O O . ALA A 1 85 ? -7.053 -12.043 -2.664 1.00 92.00 85 ALA A O 1
ATOM 663 N N . ASN A 1 86 ? -5.927 -10.310 -1.809 1.00 89.81 86 ASN A N 1
ATOM 664 C CA . ASN A 1 86 ? -5.939 -9.519 -3.047 1.00 89.81 86 ASN A CA 1
ATOM 665 C C . ASN A 1 86 ? -5.151 -10.161 -4.197 1.00 89.81 86 ASN A C 1
ATOM 667 O O . ASN A 1 86 ? -5.474 -9.910 -5.352 1.00 89.81 86 ASN A O 1
ATOM 671 N N . ASN A 1 87 ? -4.146 -10.989 -3.902 1.00 87.75 87 ASN A N 1
ATOM 672 C CA . ASN A 1 87 ? -3.397 -11.709 -4.936 1.00 87.75 87 ASN A CA 1
ATOM 673 C C . ASN A 1 87 ? -4.168 -12.918 -5.493 1.00 87.75 87 ASN A C 1
ATOM 675 O O . ASN A 1 87 ? -3.868 -13.387 -6.586 1.00 87.75 87 ASN A O 1
ATOM 679 N N . ILE A 1 88 ? -5.148 -13.436 -4.746 1.00 86.56 88 ILE A N 1
ATOM 680 C CA . ILE A 1 88 ? -5.900 -14.649 -5.102 1.00 86.56 88 ILE A CA 1
ATOM 681 C C . ILE A 1 88 ? -7.308 -14.299 -5.596 1.00 86.56 88 ILE A C 1
ATOM 683 O O . ILE A 1 88 ? -7.831 -14.928 -6.517 1.00 86.56 88 ILE A O 1
ATOM 687 N N . LEU A 1 89 ? -7.953 -13.323 -4.958 1.00 82.00 89 LEU A N 1
ATOM 688 C CA . LEU A 1 89 ? -9.334 -12.953 -5.222 1.00 82.00 89 LEU A CA 1
ATOM 689 C C . LEU A 1 89 ? -9.416 -11.889 -6.325 1.00 82.00 89 LEU A C 1
ATOM 691 O O . LEU A 1 89 ? -8.696 -10.891 -6.272 1.00 82.00 89 LEU A O 1
ATOM 695 N N . PRO A 1 90 ? -10.347 -12.034 -7.285 1.00 74.06 90 PRO A N 1
ATOM 696 C CA . PRO A 1 90 ? -10.583 -11.009 -8.292 1.00 74.06 90 PRO A CA 1
ATOM 697 C C . PRO A 1 90 ? -11.154 -9.729 -7.662 1.00 74.06 90 PRO A C 1
ATOM 699 O O . PRO A 1 90 ? -11.717 -9.756 -6.567 1.00 74.06 90 PRO A O 1
ATOM 702 N N . ALA A 1 91 ? -11.046 -8.610 -8.386 1.00 75.31 91 ALA A N 1
ATOM 703 C CA . ALA A 1 91 ? -11.659 -7.321 -8.036 1.00 75.31 91 ALA A CA 1
ATOM 704 C C . ALA A 1 91 ? -11.239 -6.731 -6.671 1.00 75.31 91 ALA A C 1
ATOM 706 O O . ALA A 1 91 ? -12.027 -6.037 -6.034 1.00 75.31 91 ALA A O 1
ATOM 707 N N . HIS A 1 92 ? -10.007 -7.000 -6.217 1.00 77.00 92 HIS A N 1
ATOM 708 C CA . HIS A 1 92 ? -9.449 -6.446 -4.972 1.00 77.00 92 HIS A CA 1
ATOM 709 C C . HIS A 1 92 ? -10.314 -6.748 -3.727 1.00 77.00 92 HIS A C 1
ATOM 711 O O . HIS A 1 92 ? -10.369 -5.981 -2.762 1.00 77.00 92 HIS A O 1
ATOM 717 N N . LEU A 1 93 ? -10.992 -7.904 -3.721 1.00 85.88 93 LEU A N 1
ATOM 718 C CA . LEU A 1 93 ? -11.863 -8.312 -2.615 1.00 85.88 93 LEU A CA 1
ATOM 719 C C . LEU A 1 93 ? -11.112 -8.596 -1.304 1.00 85.88 93 LEU A C 1
ATOM 721 O O . LEU A 1 93 ? -11.727 -8.666 -0.239 1.00 85.88 93 LEU A O 1
ATOM 725 N N . GLY A 1 94 ? -9.788 -8.735 -1.347 1.00 84.50 94 GLY A N 1
ATOM 726 C CA . GLY A 1 94 ? -8.944 -8.886 -0.163 1.00 84.50 94 GLY A CA 1
ATOM 727 C C . GLY A 1 94 ? -9.002 -7.692 0.792 1.00 84.50 94 GLY A C 1
ATOM 728 O O . GLY A 1 94 ? -8.743 -7.844 1.985 1.00 84.50 94 GLY A O 1
ATOM 729 N N . GLU A 1 95 ? -9.450 -6.523 0.339 1.00 87.38 95 GLU A N 1
ATOM 730 C CA . GLU A 1 95 ? -9.715 -5.392 1.233 1.00 87.38 95 GLU A CA 1
ATOM 731 C C . GLU A 1 95 ? -10.903 -5.642 2.167 1.00 87.38 95 GLU A C 1
ATOM 733 O O . GLU A 1 95 ? -10.836 -5.315 3.354 1.00 87.38 95 GLU A O 1
ATOM 738 N N . PHE A 1 96 ? -11.950 -6.310 1.676 1.00 91.06 96 PHE A N 1
ATOM 739 C CA . PHE A 1 96 ? -13.060 -6.761 2.517 1.00 91.06 96 PHE A CA 1
ATOM 740 C C . PHE A 1 96 ? -12.619 -7.875 3.463 1.00 91.06 96 PHE A C 1
ATOM 742 O O . PHE A 1 96 ? -13.066 -7.922 4.609 1.00 91.06 96 PHE A O 1
ATOM 749 N N . VAL A 1 97 ? -11.693 -8.734 3.022 1.00 91.81 97 VAL A N 1
ATOM 750 C CA . VAL A 1 97 ? -11.079 -9.740 3.898 1.00 91.81 97 VAL A CA 1
ATOM 751 C C . VAL A 1 97 ? -10.328 -9.059 5.043 1.00 91.81 97 VAL A C 1
ATOM 753 O O . VAL A 1 97 ? -10.517 -9.449 6.192 1.00 91.81 97 VAL A O 1
ATOM 756 N N . ARG A 1 98 ? -9.558 -7.993 4.779 1.00 92.06 98 ARG A N 1
ATOM 757 C CA . ARG A 1 98 ? -8.912 -7.191 5.836 1.00 92.06 98 ARG A CA 1
ATOM 758 C C . ARG A 1 98 ? -9.938 -6.652 6.834 1.00 92.06 98 ARG A C 1
ATOM 760 O O . ARG A 1 98 ? -9.751 -6.828 8.035 1.00 92.06 98 ARG A O 1
ATOM 767 N N . VAL A 1 99 ? -11.028 -6.047 6.353 1.00 92.31 99 VAL A N 1
ATOM 768 C CA . VAL A 1 99 ? -12.114 -5.522 7.207 1.00 92.31 99 VAL A CA 1
ATOM 769 C C . VAL A 1 99 ? -12.708 -6.622 8.088 1.00 92.31 99 VAL A C 1
ATOM 771 O O . VAL A 1 99 ? -12.851 -6.444 9.299 1.00 92.31 99 VAL A O 1
ATOM 774 N N . PHE A 1 100 ? -13.000 -7.780 7.496 1.00 93.56 100 PHE A N 1
ATOM 775 C CA . PHE A 1 100 ? -13.536 -8.934 8.209 1.00 93.56 100 PHE A CA 1
ATOM 776 C C . PHE A 1 100 ? -12.572 -9.448 9.286 1.00 93.56 100 PHE A C 1
ATOM 778 O O . PHE A 1 100 ? -12.985 -9.688 10.419 1.00 93.56 100 PHE A O 1
ATOM 785 N N . VAL A 1 101 ? -11.284 -9.583 8.960 1.00 94.25 101 VAL A N 1
ATOM 786 C CA . VAL A 1 101 ? -10.266 -10.088 9.891 1.00 94.25 101 VAL A CA 1
ATOM 787 C C . VAL A 1 101 ? -10.052 -9.120 11.056 1.00 94.25 101 VAL A C 1
ATOM 789 O O . VAL A 1 101 ? -10.004 -9.568 12.200 1.00 94.25 101 VAL A O 1
ATOM 792 N N . VAL A 1 102 ? -9.983 -7.808 10.799 1.00 93.94 102 VAL A N 1
ATOM 793 C CA . VAL A 1 102 ? -9.855 -6.792 11.863 1.00 93.94 102 VAL A CA 1
ATOM 794 C C . VAL A 1 102 ? -11.072 -6.815 12.784 1.00 93.94 102 VAL A C 1
ATOM 796 O O . VAL A 1 102 ? -10.906 -6.843 14.002 1.00 93.94 102 VAL A O 1
ATOM 799 N N . ASN A 1 103 ? -12.285 -6.874 12.226 1.00 94.31 103 ASN A N 1
ATOM 800 C CA . ASN A 1 103 ? -13.506 -7.006 13.021 1.00 94.31 103 ASN A CA 1
ATOM 801 C C . ASN A 1 103 ? -13.460 -8.281 13.879 1.00 94.31 103 ASN A C 1
ATOM 803 O O . ASN A 1 103 ? -13.668 -8.233 15.089 1.00 94.31 103 ASN A O 1
ATOM 807 N N . ARG A 1 104 ? -13.100 -9.422 13.284 1.00 93.44 104 ARG A N 1
ATOM 808 C CA . ARG A 1 104 ? -13.082 -10.706 13.991 1.00 93.44 104 ARG A CA 1
ATOM 809 C C . ARG A 1 104 ? -12.051 -10.757 15.121 1.00 93.44 104 ARG A C 1
ATOM 811 O O . ARG A 1 104 ? -12.346 -11.340 16.161 1.00 93.44 104 ARG A O 1
ATOM 818 N N . GLN A 1 105 ? -10.860 -10.198 14.911 1.00 93.88 105 GLN A N 1
ATOM 819 C CA . GLN A 1 105 ? -9.757 -10.262 15.876 1.00 93.88 105 GLN A CA 1
ATOM 820 C C . GLN A 1 105 ? -9.854 -9.186 16.960 1.00 93.88 105 GLN A C 1
ATOM 822 O O . GLN A 1 105 ? -9.610 -9.480 18.126 1.00 93.88 105 GLN A O 1
ATOM 827 N N . HIS A 1 106 ? -10.242 -7.965 16.586 1.00 91.62 106 HIS A N 1
ATOM 828 C CA . HIS A 1 106 ? -10.182 -6.791 17.466 1.00 91.62 106 HIS A CA 1
ATOM 829 C C . HIS A 1 106 ? -11.562 -6.234 17.838 1.00 91.62 106 HIS A C 1
ATOM 831 O O . HIS A 1 106 ? -11.643 -5.242 18.552 1.00 91.62 106 HIS A O 1
ATOM 837 N N . ARG A 1 107 ? -12.653 -6.868 17.378 1.00 89.44 107 ARG A N 1
ATOM 838 C CA . ARG A 1 107 ? -14.057 -6.484 17.643 1.00 89.44 107 ARG A CA 1
ATOM 839 C C . ARG A 1 107 ? -14.405 -5.047 17.239 1.00 89.44 107 ARG A C 1
ATOM 841 O O . ARG A 1 107 ? -15.361 -4.472 17.751 1.00 89.44 107 ARG A O 1
ATOM 848 N N . VAL A 1 108 ? -13.655 -4.482 16.294 1.00 91.12 108 VAL A N 1
ATOM 849 C CA . VAL A 1 108 ? -13.931 -3.158 15.730 1.00 91.12 108 VAL A CA 1
ATOM 850 C C . VAL A 1 108 ? -15.112 -3.261 14.758 1.00 91.12 108 VAL A C 1
ATOM 852 O O . VAL A 1 108 ? -15.120 -4.172 13.921 1.00 91.12 108 VAL A O 1
ATOM 855 N N . PRO A 1 109 ? -16.102 -2.349 14.815 1.00 91.25 109 PRO A N 1
ATOM 856 C CA . PRO A 1 109 ? -17.211 -2.342 13.867 1.00 91.25 109 PRO A CA 1
ATOM 857 C C . PRO A 1 109 ? -16.714 -2.312 12.416 1.00 91.25 109 PRO A C 1
ATOM 859 O O . PRO A 1 109 ? -15.884 -1.482 12.050 1.00 91.25 109 PRO A O 1
ATOM 862 N N . ALA A 1 110 ? -17.249 -3.195 11.562 1.00 89.12 110 ALA A N 1
ATOM 863 C CA . ALA A 1 110 ? -16.826 -3.287 10.158 1.00 89.12 110 ALA A CA 1
ATOM 864 C C . ALA A 1 110 ? -16.967 -1.953 9.409 1.00 89.12 110 ALA A C 1
ATOM 866 O O . ALA A 1 110 ? -16.134 -1.657 8.560 1.00 89.12 110 ALA A O 1
ATOM 867 N N . GLY A 1 111 ? -17.984 -1.148 9.744 1.00 87.00 111 GLY A N 1
ATOM 868 C CA . GLY A 1 111 ? -18.191 0.180 9.163 1.00 87.00 111 GLY A CA 1
ATOM 869 C C . GLY A 1 111 ? -17.018 1.125 9.419 1.00 87.00 111 GLY A C 1
ATOM 870 O O . GLY A 1 111 ? -16.539 1.741 8.475 1.00 87.00 111 GLY A O 1
ATOM 871 N N . THR A 1 112 ? -16.499 1.158 10.651 1.00 85.50 112 THR A N 1
ATOM 872 C CA . THR A 1 112 ? -15.331 1.963 11.042 1.00 85.50 112 THR A CA 1
ATOM 873 C C . THR A 1 112 ? -14.079 1.540 10.278 1.00 85.50 112 THR A C 1
ATOM 875 O O . THR A 1 112 ? -13.358 2.370 9.730 1.00 85.50 112 THR A O 1
ATOM 878 N N . VAL A 1 113 ? -13.834 0.230 10.186 1.00 89.19 113 VAL A N 1
ATOM 879 C CA . VAL A 1 113 ? -12.673 -0.282 9.448 1.00 89.19 113 VAL A CA 1
ATOM 880 C C . VAL A 1 113 ? -12.812 0.027 7.956 1.00 89.19 113 VAL A C 1
ATOM 882 O O . VAL A 1 113 ? -11.855 0.476 7.330 1.00 89.19 113 VAL A O 1
ATOM 885 N N . LEU A 1 114 ? -14.005 -0.171 7.387 1.00 89.06 114 LEU A N 1
ATOM 886 C CA . LEU A 1 114 ? -14.291 0.085 5.977 1.00 89.06 114 LEU A CA 1
ATOM 887 C C . LEU A 1 114 ? -14.147 1.569 5.624 1.00 89.06 114 LEU A C 1
ATOM 889 O O . LEU A 1 114 ? -13.556 1.871 4.592 1.00 89.06 114 LEU A O 1
ATOM 893 N N . SER A 1 115 ? -14.617 2.491 6.470 1.00 84.06 115 SER A N 1
ATOM 894 C CA . SER A 1 115 ? -14.429 3.930 6.245 1.00 84.06 115 SER A CA 1
ATOM 895 C C . SER A 1 115 ? -12.950 4.310 6.221 1.00 84.06 115 SER A C 1
ATOM 897 O O . SER A 1 115 ? -12.531 5.038 5.323 1.00 84.06 115 SER A O 1
ATOM 899 N N . SER A 1 116 ? -12.140 3.752 7.128 1.00 85.56 116 SER A N 1
ATOM 900 C CA . SER A 1 116 ? -10.689 3.970 7.120 1.00 85.56 116 SER A CA 1
ATOM 901 C C . SER A 1 116 ? -10.030 3.375 5.871 1.00 85.56 116 SER A C 1
ATOM 903 O O . SER A 1 116 ? -9.130 3.995 5.310 1.00 85.56 116 SER A O 1
ATOM 905 N N . VAL A 1 117 ? -10.496 2.216 5.379 1.00 85.88 117 VAL A N 1
ATOM 906 C CA . VAL A 1 117 ? -10.026 1.642 4.102 1.00 85.88 117 VAL A CA 1
ATOM 907 C C . VAL A 1 117 ? -10.375 2.547 2.920 1.00 85.88 117 VAL A C 1
ATOM 909 O O . VAL A 1 117 ? -9.512 2.811 2.092 1.00 85.88 117 VAL A O 1
ATOM 912 N N . VAL A 1 118 ? -11.615 3.030 2.821 1.00 84.75 118 VAL A N 1
ATOM 913 C CA . VAL A 1 118 ? -12.035 3.912 1.719 1.00 84.75 118 VAL A CA 1
ATOM 914 C C . VAL A 1 118 ? -11.219 5.199 1.727 1.00 84.75 118 VAL A C 1
ATOM 916 O O . VAL A 1 118 ? -10.716 5.609 0.682 1.00 84.75 118 VAL A O 1
ATOM 919 N N . LEU A 1 119 ? -11.028 5.794 2.904 1.00 81.81 119 LEU A N 1
ATOM 920 C CA . LEU A 1 119 ? -10.191 6.975 3.063 1.00 81.81 119 LEU A CA 1
ATOM 921 C C . LEU A 1 119 ? -8.751 6.692 2.607 1.00 81.81 119 LEU A C 1
ATOM 923 O O . LEU A 1 119 ? -8.209 7.444 1.801 1.00 81.81 119 LEU A O 1
ATOM 927 N N . GLU A 1 120 ? -8.174 5.556 3.014 1.00 83.56 120 GLU A N 1
ATOM 928 C CA . GLU A 1 120 ? -6.864 5.092 2.538 1.00 83.56 120 GLU A CA 1
ATOM 929 C C . GLU A 1 120 ? -6.786 5.029 1.000 1.00 83.56 120 GLU A C 1
ATOM 931 O O . GLU A 1 120 ? -5.776 5.428 0.419 1.00 83.56 120 GLU A O 1
ATOM 936 N N . ARG A 1 121 ? -7.843 4.560 0.321 1.00 85.06 121 ARG A N 1
ATOM 937 C CA . ARG A 1 121 ? -7.877 4.474 -1.150 1.00 85.06 121 ARG A CA 1
ATOM 938 C C . ARG A 1 121 ? -7.940 5.824 -1.824 1.00 85.06 121 ARG A C 1
ATOM 940 O O . ARG A 1 121 ? -7.283 6.012 -2.842 1.00 85.06 121 ARG A O 1
ATOM 947 N N . ILE A 1 122 ? -8.701 6.750 -1.258 1.00 80.94 122 ILE A N 1
ATOM 948 C CA . ILE A 1 122 ? -8.768 8.119 -1.761 1.00 80.94 122 ILE A CA 1
ATOM 949 C C . ILE A 1 122 ? -7.365 8.741 -1.713 1.00 80.94 122 ILE A C 1
ATOM 951 O O . ILE A 1 122 ? -6.895 9.267 -2.721 1.00 80.94 122 ILE A O 1
ATOM 955 N N . PHE A 1 123 ? -6.653 8.578 -0.593 1.00 77.12 123 PHE A N 1
ATOM 956 C CA . PHE A 1 123 ? -5.258 9.006 -0.467 1.00 77.12 123 PHE A CA 1
ATOM 957 C C . PHE A 1 123 ? -4.330 8.339 -1.485 1.00 77.12 123 PHE A C 1
ATOM 959 O O . PHE A 1 123 ? -3.544 9.028 -2.133 1.00 77.12 123 PHE A O 1
ATOM 966 N N . ASP A 1 124 ? -4.423 7.016 -1.643 1.00 82.50 124 ASP A N 1
ATOM 967 C CA . ASP A 1 124 ? -3.587 6.276 -2.592 1.00 82.50 124 ASP A CA 1
ATOM 968 C C . ASP A 1 124 ? -3.827 6.749 -4.039 1.00 82.50 124 ASP A C 1
ATOM 970 O O . ASP A 1 124 ? -2.865 6.936 -4.780 1.00 82.50 124 ASP A O 1
ATOM 974 N N . ILE A 1 125 ? -5.080 7.004 -4.438 1.00 81.69 125 ILE A N 1
ATOM 975 C CA . ILE A 1 125 ? -5.416 7.501 -5.782 1.00 81.69 125 ILE A CA 1
ATOM 976 C C . ILE A 1 125 ? -4.790 8.876 -6.017 1.00 81.69 125 ILE A C 1
ATOM 978 O O . ILE A 1 125 ? -4.116 9.068 -7.028 1.00 81.69 125 ILE A O 1
ATOM 982 N N . PHE A 1 126 ? -4.961 9.825 -5.094 1.00 80.88 126 PHE A N 1
ATOM 983 C CA . PHE A 1 126 ? -4.378 11.157 -5.264 1.00 80.88 126 PHE A CA 1
ATOM 984 C C . PHE A 1 126 ? -2.848 11.133 -5.244 1.00 80.88 126 PHE A C 1
ATOM 986 O O . PHE A 1 126 ? -2.221 11.834 -6.036 1.00 80.88 126 PHE A O 1
ATOM 993 N N . ALA A 1 127 ? -2.240 10.288 -4.408 1.00 80.81 127 ALA A N 1
ATOM 994 C CA . ALA A 1 127 ? -0.794 10.099 -4.402 1.00 80.81 127 ALA A CA 1
ATOM 995 C C . ALA A 1 127 ? -0.290 9.528 -5.737 1.00 80.81 127 ALA A C 1
ATOM 997 O O . ALA A 1 127 ? 0.676 10.044 -6.294 1.00 80.81 127 ALA A O 1
ATOM 998 N N . ILE A 1 128 ? -0.964 8.509 -6.283 1.00 82.44 128 ILE A N 1
ATOM 999 C CA . ILE A 1 128 ? -0.625 7.930 -7.591 1.00 82.44 128 ILE A CA 1
ATOM 1000 C C . ILE A 1 128 ? -0.772 8.976 -8.697 1.00 82.44 128 ILE A C 1
ATOM 1002 O O . ILE A 1 128 ? 0.119 9.087 -9.532 1.00 82.44 128 ILE A O 1
ATOM 1006 N N . LEU A 1 129 ? -1.847 9.769 -8.695 1.00 81.50 129 LEU A N 1
ATOM 1007 C CA . LEU A 1 129 ? -2.050 10.833 -9.683 1.00 81.50 129 LEU A CA 1
ATOM 1008 C C . LEU A 1 129 ? -0.964 11.914 -9.598 1.00 81.50 129 LEU A C 1
ATOM 1010 O O . LEU A 1 129 ? -0.455 12.350 -10.630 1.00 81.50 129 LEU A O 1
ATOM 1014 N N . ALA A 1 130 ? -0.568 12.310 -8.386 1.00 80.12 130 ALA A N 1
ATOM 1015 C CA . ALA A 1 130 ? 0.517 13.265 -8.183 1.00 80.12 130 ALA A CA 1
ATOM 1016 C C . ALA A 1 130 ? 1.861 12.706 -8.683 1.00 80.12 130 ALA A C 1
ATOM 1018 O O . ALA A 1 130 ? 2.556 13.373 -9.448 1.00 80.12 130 ALA A O 1
ATOM 1019 N N . LEU A 1 131 ? 2.199 11.466 -8.313 1.00 82.81 131 LEU A N 1
ATOM 1020 C CA . LEU A 1 131 ? 3.420 10.792 -8.768 1.00 82.81 131 LEU A CA 1
ATOM 1021 C C . LEU A 1 131 ? 3.435 10.590 -10.284 1.00 82.81 131 LEU A C 1
ATOM 1023 O O . LEU A 1 131 ? 4.470 10.784 -10.915 1.00 82.81 131 LEU A O 1
ATOM 1027 N N . PHE A 1 132 ? 2.295 10.240 -10.876 1.00 83.00 132 PHE A N 1
ATOM 1028 C CA . PHE A 1 132 ? 2.150 10.100 -12.321 1.00 83.00 132 PHE A CA 1
ATOM 1029 C C . PHE A 1 132 ? 2.410 11.426 -13.039 1.00 83.00 132 PHE A C 1
ATOM 1031 O O . PHE A 1 132 ? 3.162 11.468 -14.011 1.00 83.00 132 PHE A O 1
ATOM 1038 N N . GLY A 1 133 ? 1.853 12.523 -12.524 1.00 82.31 133 GLY A N 1
ATOM 1039 C CA . GLY A 1 133 ? 2.099 13.850 -13.071 1.00 82.31 133 GLY A CA 1
ATOM 1040 C C . GLY A 1 133 ? 3.566 14.282 -12.962 1.00 82.31 133 GLY A C 1
ATOM 1041 O O . GLY A 1 133 ? 4.121 14.781 -13.938 1.00 82.31 133 GLY A O 1
ATOM 1042 N N . VAL A 1 134 ? 4.233 14.006 -11.834 1.00 83.25 134 VAL A N 1
ATOM 1043 C CA . VAL A 1 134 ? 5.691 14.206 -11.692 1.00 83.25 134 VAL A CA 1
ATOM 1044 C C . VAL A 1 134 ? 6.473 13.338 -12.684 1.00 83.25 134 VAL A C 1
ATOM 1046 O O . VAL A 1 134 ? 7.424 13.816 -13.297 1.00 83.25 134 VAL A O 1
ATOM 1049 N N . GLY A 1 135 ? 6.053 12.088 -12.887 1.00 85.50 135 GLY A N 1
ATOM 1050 C CA . GLY A 1 135 ? 6.668 11.175 -13.848 1.00 85.50 135 GLY A CA 1
ATOM 1051 C C . GLY A 1 135 ? 6.628 11.705 -15.282 1.00 85.50 135 GLY A C 1
ATOM 1052 O O . GLY A 1 135 ? 7.634 11.627 -15.980 1.00 85.50 135 GLY A O 1
ATOM 1053 N N . ILE A 1 136 ? 5.511 12.312 -15.700 1.00 82.25 136 ILE A N 1
ATOM 1054 C CA . ILE A 1 136 ? 5.391 12.952 -17.022 1.00 82.25 136 ILE A CA 1
ATOM 1055 C C . ILE A 1 136 ? 6.337 14.151 -17.154 1.00 82.25 136 ILE A C 1
ATOM 1057 O O . ILE A 1 136 ? 6.918 14.349 -18.215 1.00 82.25 136 ILE A O 1
ATOM 1061 N N . LEU A 1 137 ? 6.522 14.941 -16.093 1.00 79.06 137 LEU A N 1
ATOM 1062 C CA . LEU A 1 137 ? 7.435 16.091 -16.125 1.00 79.06 137 LEU A CA 1
ATOM 1063 C C . LEU A 1 137 ? 8.904 15.679 -16.273 1.00 79.06 137 LEU A C 1
ATOM 1065 O O . LEU A 1 137 ? 9.701 16.446 -16.803 1.00 79.06 137 LEU A O 1
ATOM 1069 N N . MET A 1 138 ? 9.264 14.486 -15.799 1.00 83.44 138 MET A N 1
ATOM 1070 C CA . MET A 1 138 ? 10.616 13.939 -15.935 1.00 83.44 138 MET A CA 1
ATOM 1071 C C . MET A 1 138 ? 10.807 13.093 -17.199 1.00 83.44 138 MET A C 1
ATOM 1073 O O . MET A 1 138 ? 11.922 12.641 -17.460 1.00 83.44 138 MET A O 1
ATOM 1077 N N . ALA A 1 139 ? 9.747 12.866 -17.978 1.00 83.25 139 ALA A N 1
ATOM 1078 C CA . ALA A 1 139 ? 9.813 12.080 -19.199 1.00 83.25 139 ALA A CA 1
ATOM 1079 C C . ALA A 1 139 ? 10.441 12.902 -20.347 1.00 83.25 139 ALA A C 1
ATOM 1081 O O . ALA A 1 139 ? 9.955 13.997 -20.649 1.00 83.25 139 ALA A O 1
ATOM 1082 N N . PRO A 1 140 ? 11.495 12.393 -21.013 1.00 80.31 140 PRO A N 1
ATOM 1083 C CA . PRO A 1 140 ? 12.070 13.039 -22.190 1.00 80.31 140 PRO A CA 1
ATOM 1084 C C . PRO A 1 140 ? 11.059 13.128 -23.345 1.00 80.31 140 PRO A C 1
ATOM 1086 O O . PRO A 1 140 ? 10.224 12.240 -23.508 1.00 80.31 140 PRO A O 1
ATOM 1089 N N . ASP A 1 141 ? 11.159 14.182 -24.160 1.00 82.00 141 ASP A N 1
ATOM 1090 C CA . ASP A 1 141 ? 10.429 14.355 -25.432 1.00 82.00 141 ASP A CA 1
ATOM 1091 C C . ASP A 1 141 ? 8.885 14.382 -25.346 1.00 82.00 141 ASP A C 1
ATOM 1093 O O . ASP A 1 141 ? 8.179 14.144 -26.330 1.00 82.00 141 ASP A O 1
ATOM 1097 N N . MET A 1 142 ? 8.323 14.716 -24.180 1.00 78.44 142 MET A N 1
ATOM 1098 C CA . MET A 1 142 ? 6.870 14.808 -24.000 1.00 78.44 142 MET A CA 1
ATOM 1099 C C . MET A 1 142 ? 6.313 16.119 -24.602 1.00 78.44 142 MET A C 1
ATOM 1101 O O . MET A 1 142 ? 6.819 17.185 -24.254 1.00 78.44 142 MET A O 1
ATOM 1105 N N . PRO A 1 143 ? 5.248 16.113 -25.432 1.00 84.75 143 PRO A N 1
ATOM 1106 C CA . PRO A 1 143 ? 4.718 17.349 -26.017 1.00 84.75 143 PRO A CA 1
ATOM 1107 C C . PRO A 1 143 ? 4.158 18.317 -24.960 1.00 84.75 143 PRO A C 1
ATOM 1109 O O . PRO A 1 143 ? 3.463 17.895 -24.031 1.00 84.75 143 PRO A O 1
ATOM 1112 N N . ASP A 1 144 ? 4.368 19.623 -25.151 1.00 82.69 144 ASP A N 1
ATOM 1113 C CA . ASP A 1 144 ? 4.029 20.692 -24.191 1.00 82.69 144 ASP A CA 1
ATOM 1114 C C . ASP A 1 144 ? 2.584 20.655 -23.668 1.00 82.69 144 ASP A C 1
ATOM 1116 O O . ASP A 1 144 ? 2.321 20.972 -22.507 1.00 82.69 144 ASP A O 1
ATOM 1120 N N . ASN A 1 145 ? 1.628 20.247 -24.508 1.00 84.06 145 ASN A N 1
ATOM 1121 C CA . ASN A 1 145 ? 0.218 20.141 -24.122 1.00 84.06 145 ASN A CA 1
ATOM 1122 C C . ASN A 1 145 ? -0.002 19.073 -23.038 1.00 84.06 145 ASN A C 1
ATOM 1124 O O . ASN A 1 145 ? -0.778 19.289 -22.104 1.00 84.06 145 ASN A O 1
ATOM 1128 N N . TYR A 1 146 ? 0.713 17.947 -23.126 1.00 81.62 146 TYR A N 1
ATOM 1129 C CA . TYR A 1 146 ? 0.6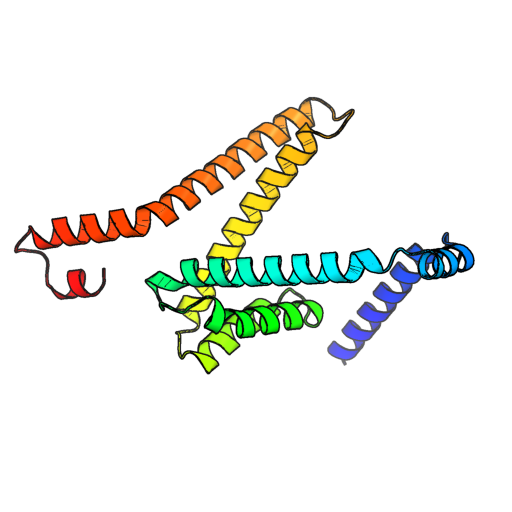62 16.886 -22.121 1.00 81.62 146 TYR A CA 1
ATOM 1130 C C . TYR A 1 146 ? 1.422 17.280 -20.857 1.00 81.62 146 TYR A C 1
ATOM 1132 O O . TYR A 1 146 ? 0.951 16.975 -19.766 1.00 81.62 146 TYR A O 1
ATOM 1140 N N . GLN A 1 147 ? 2.533 18.013 -20.978 1.00 80.31 147 GLN A N 1
ATOM 1141 C CA . GLN A 1 147 ? 3.269 18.518 -19.815 1.00 80.31 147 GLN A CA 1
ATOM 1142 C C . GLN A 1 147 ? 2.442 19.525 -19.006 1.00 80.31 147 GLN A C 1
ATOM 1144 O O . GLN A 1 147 ? 2.361 19.415 -17.785 1.00 80.31 147 GLN A O 1
ATOM 1149 N N . ARG A 1 148 ? 1.767 20.477 -19.668 1.00 81.69 148 ARG A N 1
ATOM 1150 C CA . ARG A 1 148 ? 0.895 21.455 -18.990 1.00 81.69 148 ARG A CA 1
ATOM 1151 C C . ARG A 1 148 ? -0.315 20.788 -18.346 1.00 81.69 148 ARG A C 1
ATOM 1153 O O . ARG A 1 148 ? -0.659 21.136 -17.220 1.00 81.69 148 ARG A O 1
ATOM 1160 N N . GLY A 1 149 ? -0.937 19.827 -19.035 1.00 82.25 149 GLY A N 1
ATOM 1161 C CA . GLY A 1 149 ? -2.018 19.021 -18.465 1.00 82.25 149 GLY A CA 1
ATOM 1162 C C . GLY A 1 149 ? -1.547 18.208 -17.257 1.00 82.25 149 GLY A C 1
ATOM 1163 O O . GLY A 1 149 ? -2.177 18.235 -16.206 1.00 82.25 149 GLY A O 1
ATOM 1164 N N . ALA A 1 150 ? -0.401 17.538 -17.362 1.00 79.50 150 ALA A N 1
ATOM 1165 C CA . ALA A 1 150 ? 0.169 16.783 -16.254 1.00 79.50 150 ALA A CA 1
ATOM 1166 C C . ALA A 1 150 ? 0.519 17.684 -15.065 1.00 79.50 150 ALA A C 1
ATOM 1168 O O . ALA A 1 150 ? 0.225 17.314 -13.935 1.00 79.50 150 ALA A O 1
ATOM 1169 N N . LEU A 1 151 ? 1.071 18.878 -15.302 1.00 80.00 151 LEU A N 1
ATOM 1170 C CA . LEU A 1 151 ? 1.412 19.836 -14.252 1.00 80.00 151 LEU A CA 1
ATOM 1171 C C . LEU A 1 151 ? 0.172 20.316 -13.490 1.00 80.00 151 LEU A C 1
ATOM 1173 O O . LEU A 1 151 ? 0.186 20.344 -12.261 1.00 80.00 151 LEU A O 1
ATOM 1177 N N . THR A 1 152 ? -0.905 20.679 -14.193 1.00 81.19 152 THR A N 1
ATOM 1178 C CA . THR A 1 152 ? -2.138 21.152 -13.545 1.00 81.19 152 THR A CA 1
ATOM 1179 C C . THR A 1 152 ? -2.805 20.041 -12.739 1.00 81.19 152 THR A C 1
ATOM 1181 O O . THR A 1 152 ? -3.193 20.270 -11.592 1.00 81.19 152 THR A O 1
ATOM 1184 N N . PHE A 1 153 ? -2.863 18.823 -13.282 1.00 80.00 153 PHE A N 1
ATOM 1185 C CA . PHE A 1 153 ? -3.381 17.660 -12.562 1.00 80.00 153 PHE A CA 1
ATOM 1186 C C . PHE A 1 153 ? -2.495 17.257 -11.375 1.00 80.00 153 PHE A C 1
ATOM 1188 O O . PHE A 1 153 ? -3.024 16.974 -10.300 1.00 80.00 153 PHE A O 1
ATOM 1195 N N . ALA A 1 154 ? -1.167 17.281 -11.528 1.00 81.00 154 ALA A N 1
ATOM 1196 C CA . ALA A 1 154 ? -0.218 16.986 -10.456 1.00 81.00 154 ALA A CA 1
ATOM 1197 C C . ALA A 1 154 ? -0.334 17.997 -9.316 1.00 81.00 154 ALA A C 1
ATOM 1199 O O . ALA A 1 154 ? -0.418 17.603 -8.158 1.00 81.00 154 ALA A O 1
ATOM 1200 N N . ALA A 1 155 ? -0.373 19.292 -9.642 1.00 82.50 155 ALA A N 1
ATOM 1201 C CA . ALA A 1 155 ? -0.495 20.365 -8.663 1.00 82.50 155 ALA A CA 1
ATOM 1202 C C . ALA A 1 155 ? -1.827 20.283 -7.906 1.00 82.50 155 ALA A C 1
ATOM 1204 O O . ALA A 1 155 ? -1.851 20.439 -6.686 1.00 82.50 155 ALA A O 1
ATOM 1205 N N . PHE A 1 156 ? -2.924 19.975 -8.603 1.00 83.25 156 PHE A N 1
ATOM 1206 C CA . PHE A 1 156 ? -4.229 19.777 -7.976 1.00 83.25 156 PHE A CA 1
ATOM 1207 C C . PHE A 1 156 ? -4.247 18.550 -7.052 1.00 83.25 156 PHE A C 1
ATOM 1209 O O . PHE A 1 156 ? -4.658 18.657 -5.896 1.00 83.25 156 PHE A O 1
ATOM 1216 N N . ALA A 1 157 ? -3.746 17.402 -7.519 1.00 79.88 157 ALA A N 1
ATOM 1217 C CA . ALA A 1 157 ? -3.656 16.185 -6.714 1.00 79.88 157 ALA A CA 1
ATOM 1218 C C . ALA A 1 157 ? -2.736 16.374 -5.497 1.00 79.88 157 ALA A C 1
ATOM 1220 O O . ALA A 1 157 ? -3.113 16.011 -4.385 1.00 79.88 157 ALA A O 1
ATOM 1221 N N . ALA A 1 158 ? -1.574 17.008 -5.678 1.00 78.62 158 ALA A N 1
ATOM 1222 C CA . ALA A 1 158 ? -0.658 17.347 -4.594 1.00 78.62 158 ALA A CA 1
ATOM 1223 C C . ALA A 1 158 ? -1.301 18.310 -3.587 1.00 78.62 158 ALA A C 1
ATOM 1225 O O . ALA A 1 158 ? -1.145 18.114 -2.385 1.00 78.62 158 ALA A O 1
ATOM 1226 N N . GLY A 1 159 ? -2.071 19.297 -4.058 1.00 80.75 159 GLY A N 1
ATOM 1227 C CA . GLY A 1 159 ? -2.856 20.195 -3.213 1.00 80.75 159 GLY A CA 1
ATOM 1228 C C . GLY A 1 159 ? -3.888 19.448 -2.369 1.00 80.75 159 GLY A C 1
ATOM 1229 O O . GLY A 1 159 ? -3.977 19.690 -1.169 1.00 80.75 159 GLY A O 1
ATOM 1230 N N . ILE A 1 160 ? -4.608 18.485 -2.953 1.00 78.19 160 ILE A N 1
ATOM 1231 C CA . ILE A 1 160 ? -5.545 17.628 -2.211 1.00 78.19 160 ILE A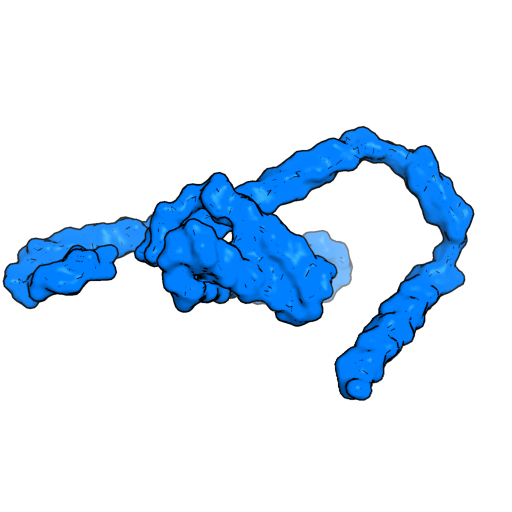 CA 1
ATOM 1232 C C . ILE A 1 160 ? -4.807 16.772 -1.178 1.00 78.19 160 ILE A C 1
ATOM 1234 O O . ILE A 1 160 ? -5.230 16.729 -0.026 1.00 78.19 160 ILE A O 1
ATOM 1238 N N . VAL A 1 161 ? -3.693 16.134 -1.548 1.00 75.50 161 VAL A N 1
ATOM 1239 C CA . VAL A 1 161 ? -2.880 15.341 -0.608 1.00 75.50 161 VAL A CA 1
ATOM 1240 C C . VAL A 1 161 ? -2.369 16.213 0.540 1.00 75.50 161 VAL A C 1
ATOM 1242 O O . VAL A 1 161 ? -2.421 15.781 1.687 1.00 75.50 161 VAL A O 1
ATOM 1245 N N . LEU A 1 162 ? -1.930 17.444 0.259 1.00 76.94 162 LEU A N 1
ATOM 1246 C CA . LEU A 1 162 ? -1.511 18.411 1.275 1.00 76.94 162 LEU A CA 1
ATOM 1247 C C . LEU A 1 162 ? -2.670 18.814 2.185 1.00 76.94 162 LEU A C 1
ATOM 1249 O O . LEU A 1 162 ? -2.522 18.739 3.396 1.00 76.94 162 LEU A O 1
ATOM 1253 N N . ILE A 1 163 ? -3.824 19.194 1.631 1.00 74.50 163 ILE A N 1
ATOM 1254 C CA . ILE A 1 163 ? -5.014 19.569 2.411 1.00 74.50 163 ILE A CA 1
ATOM 1255 C C . ILE A 1 163 ? -5.460 18.406 3.292 1.00 74.50 163 ILE A C 1
ATOM 1257 O O . ILE A 1 163 ? -5.758 18.604 4.465 1.00 74.50 163 ILE A O 1
ATOM 1261 N N . MET A 1 164 ? -5.484 17.191 2.752 1.00 67.12 164 MET A N 1
ATOM 1262 C CA . MET A 1 164 ? -5.891 16.008 3.497 1.00 67.12 164 MET A CA 1
ATOM 1263 C C . MET A 1 164 ? -4.838 15.575 4.528 1.00 67.12 164 MET A C 1
ATOM 1265 O O . MET A 1 164 ? -5.201 15.140 5.616 1.00 67.12 164 MET A O 1
ATOM 1269 N N . GLY A 1 165 ? -3.546 15.721 4.224 1.00 68.69 165 GLY A N 1
ATOM 1270 C CA . GLY A 1 165 ? -2.454 15.486 5.170 1.00 68.69 165 GLY A CA 1
ATOM 1271 C C . GLY A 1 165 ? -2.463 16.504 6.310 1.00 68.69 165 GLY A C 1
ATOM 1272 O O . GLY A 1 165 ? -2.341 16.126 7.471 1.00 68.69 165 GLY A O 1
ATOM 1273 N N . VAL A 1 166 ? -2.705 17.779 5.997 1.00 67.50 166 VAL A N 1
ATOM 1274 C CA . VAL A 1 166 ? -2.935 18.840 6.985 1.00 67.50 166 VAL A CA 1
ATOM 1275 C C . VAL A 1 166 ? -4.180 18.530 7.802 1.00 67.50 166 VAL A C 1
ATOM 1277 O O . VAL A 1 166 ? -4.094 18.584 9.018 1.00 67.50 166 VAL A O 1
ATOM 1280 N N . TYR A 1 167 ? -5.294 18.141 7.174 1.00 64.56 167 TYR A N 1
ATOM 1281 C CA . TYR A 1 167 ? -6.511 17.731 7.874 1.00 64.56 167 TYR A CA 1
ATOM 1282 C C . TYR A 1 167 ? -6.228 16.592 8.853 1.00 64.56 167 TYR A C 1
ATOM 1284 O O . TYR A 1 167 ? -6.587 16.738 10.009 1.00 64.56 167 TYR A O 1
ATOM 1292 N N . MET A 1 168 ? -5.511 15.536 8.442 1.00 62.62 168 MET A N 1
ATOM 1293 C CA . MET A 1 168 ? -5.128 14.424 9.324 1.00 62.62 168 MET A CA 1
ATOM 1294 C C . MET A 1 168 ? -4.242 14.868 10.496 1.00 62.62 168 MET A C 1
ATOM 1296 O O . MET A 1 168 ? -4.478 14.448 11.625 1.00 62.62 168 MET A O 1
ATOM 1300 N N . VAL A 1 169 ? -3.246 15.726 10.252 1.00 63.53 169 VAL A N 1
ATOM 1301 C CA . VAL A 1 169 ? -2.340 16.237 11.300 1.00 63.53 169 VAL A CA 1
ATOM 1302 C C . VAL A 1 169 ? -3.048 17.230 12.231 1.00 63.53 169 VAL A C 1
ATOM 1304 O O . VAL A 1 169 ? -2.720 17.317 13.411 1.00 63.53 169 VAL A O 1
ATOM 1307 N N . TRP A 1 170 ? -4.023 17.983 11.721 1.00 57.66 170 TRP A N 1
ATOM 1308 C CA . TRP A 1 170 ? -4.793 18.960 12.490 1.00 57.66 170 TRP A CA 1
ATOM 1309 C C . TRP A 1 170 ? -6.068 18.395 13.108 1.00 57.66 170 TRP A C 1
ATOM 1311 O O . TRP A 1 170 ? -6.646 19.090 13.938 1.00 57.66 170 TRP A O 1
ATOM 1321 N N . THR A 1 171 ? -6.513 17.179 12.775 1.00 56.50 171 THR A N 1
ATOM 1322 C CA . THR A 1 171 ? -7.727 16.594 13.369 1.00 56.50 171 THR A CA 1
ATOM 1323 C C . THR A 1 171 ? -7.620 16.526 14.887 1.00 56.50 171 THR A C 1
ATOM 1325 O O . THR A 1 171 ? -8.538 16.975 15.563 1.00 56.50 171 THR A O 1
ATOM 1328 N N . ASP A 1 172 ? -6.480 16.103 15.437 1.00 56.47 172 ASP A N 1
ATOM 1329 C CA . ASP A 1 172 ? -6.295 16.011 16.891 1.00 56.47 172 ASP A CA 1
ATOM 1330 C C . ASP A 1 172 ? -6.325 17.389 17.564 1.00 56.47 172 ASP A C 1
ATOM 1332 O O . ASP A 1 172 ? -6.959 17.581 18.603 1.00 56.47 172 ASP A O 1
ATOM 1336 N N . TRP A 1 173 ? -5.697 18.398 16.952 1.00 46.78 173 TRP A N 1
ATOM 1337 C CA . TRP A 1 173 ? -5.710 19.772 17.463 1.00 46.78 173 TRP A CA 1
ATOM 1338 C C . TRP A 1 173 ? -7.087 20.439 17.312 1.00 46.78 173 TRP A C 1
ATOM 1340 O O . TRP A 1 173 ? -7.549 21.134 18.216 1.00 46.78 173 TRP A O 1
ATOM 1350 N N . PHE A 1 174 ? -7.772 20.213 16.192 1.00 44.03 174 PHE A N 1
ATOM 1351 C CA . PHE A 1 174 ? -9.089 20.771 15.892 1.00 44.03 174 PHE A CA 1
ATOM 1352 C C . PHE A 1 174 ? -10.173 20.153 16.780 1.00 44.03 174 PHE A C 1
ATOM 1354 O O . PHE A 1 174 ? -10.976 20.889 17.353 1.00 44.03 174 PHE A O 1
ATOM 1361 N N . VAL A 1 175 ? -10.160 18.829 16.967 1.00 57.06 175 VAL A N 1
ATOM 1362 C CA . VAL A 1 175 ? -11.075 18.101 17.862 1.00 57.06 175 VAL A CA 1
ATOM 1363 C C . VAL A 1 175 ? -10.836 18.504 19.321 1.00 57.06 175 VAL A C 1
ATOM 1365 O O . VAL A 1 175 ? -11.778 18.856 20.026 1.00 57.06 175 VAL A O 1
ATOM 1368 N N . THR A 1 176 ? -9.580 18.595 19.773 1.00 59.22 176 THR A N 1
ATOM 1369 C CA . THR A 1 176 ? -9.284 19.024 21.155 1.00 59.22 176 THR A CA 1
ATOM 1370 C C . THR A 1 176 ? -9.580 20.505 21.410 1.00 59.22 176 THR A C 1
ATOM 1372 O O . THR A 1 176 ? -10.007 20.868 22.509 1.00 59.22 176 THR A O 1
ATOM 1375 N N . THR A 1 177 ? -9.408 21.381 20.417 1.00 56.81 177 THR A N 1
ATOM 1376 C CA . THR A 1 177 ? -9.723 22.815 20.543 1.00 56.81 177 THR A CA 1
ATOM 1377 C C . THR A 1 177 ? -11.228 23.056 20.517 1.00 56.81 177 THR A C 1
ATOM 1379 O O . THR A 1 177 ? -11.737 23.813 21.343 1.00 56.81 177 THR A O 1
ATOM 1382 N N . THR A 1 178 ? -11.965 22.369 19.642 1.00 54.69 178 THR A N 1
ATOM 1383 C CA . THR A 1 178 ? -13.435 22.420 19.632 1.00 54.69 178 THR A CA 1
ATOM 1384 C C . THR A 1 178 ? -14.032 21.816 20.902 1.00 54.69 178 THR A C 1
ATOM 1386 O O . THR A 1 178 ? -14.946 22.421 21.457 1.00 54.69 178 THR A O 1
ATOM 1389 N N . ALA A 1 179 ? -13.471 20.733 21.449 1.00 57.47 179 ALA A N 1
ATOM 1390 C CA . ALA A 1 179 ? -13.870 20.182 22.748 1.00 57.47 179 ALA A CA 1
ATOM 1391 C C . ALA A 1 179 ? -13.583 21.146 23.920 1.00 57.47 179 ALA A C 1
ATOM 1393 O O . ALA A 1 179 ? -14.427 21.319 24.801 1.00 57.47 179 ALA A O 1
ATOM 1394 N N . ARG A 1 180 ? -12.436 21.846 23.918 1.00 59.09 180 ARG A N 1
ATOM 1395 C CA . ARG A 1 180 ? -12.105 22.875 24.928 1.00 59.09 180 ARG A CA 1
ATOM 1396 C C . ARG A 1 180 ? -13.007 24.107 24.843 1.00 59.09 180 ARG A C 1
ATOM 1398 O O . ARG A 1 180 ? -13.420 24.621 25.878 1.00 59.09 180 ARG A O 1
ATOM 1405 N N . ILE A 1 181 ? -13.331 24.567 23.634 1.00 60.81 181 ILE A N 1
ATOM 1406 C CA . ILE A 1 181 ? -14.241 25.700 23.410 1.00 60.81 181 ILE A CA 1
ATOM 1407 C C . ILE A 1 181 ? -15.682 25.308 23.759 1.00 60.81 181 ILE A C 1
ATOM 1409 O O . ILE A 1 181 ? -16.372 26.069 24.428 1.00 60.81 181 ILE A O 1
ATOM 1413 N N . ALA A 1 182 ? -16.127 24.106 23.389 1.00 57.56 182 ALA A N 1
ATOM 1414 C CA . ALA A 1 182 ? -17.440 23.588 23.764 1.00 57.56 182 ALA A CA 1
ATOM 1415 C C . ALA A 1 182 ? -17.584 23.418 25.288 1.00 57.56 182 ALA A C 1
ATOM 1417 O O . ALA A 1 182 ? -18.635 23.735 25.836 1.00 57.56 182 ALA A O 1
ATOM 1418 N N . GLY A 1 183 ? -16.518 23.004 25.983 1.00 57.81 183 GLY A N 1
ATOM 1419 C CA . GLY A 1 183 ? -16.474 22.916 27.447 1.00 57.81 183 GLY A CA 1
ATOM 1420 C C . GLY A 1 183 ? -16.456 24.266 28.180 1.00 57.81 183 GLY A C 1
ATOM 1421 O O . GLY A 1 183 ? -16.751 24.307 29.372 1.00 57.81 183 GLY A O 1
ATOM 1422 N N . LEU A 1 184 ? -16.149 25.371 27.488 1.00 66.31 184 LEU A N 1
ATOM 1423 C CA . LEU A 1 184 ? -16.226 26.734 28.033 1.00 66.31 184 LEU A CA 1
ATOM 1424 C C . LEU A 1 184 ? -17.658 27.294 28.028 1.00 66.31 184 LEU A C 1
ATOM 1426 O O . LEU A 1 184 ? -17.939 28.245 28.759 1.00 66.31 184 LEU A O 1
ATOM 1430 N N . PHE A 1 185 ? -18.574 26.709 27.248 1.00 59.44 185 PHE A N 1
ATOM 1431 C CA . PHE A 1 185 ? -19.970 27.139 27.188 1.00 59.44 185 PHE A CA 1
ATOM 1432 C C . PHE A 1 185 ? -20.873 26.233 28.049 1.00 59.44 185 PHE A C 1
ATOM 1434 O O . PHE A 1 185 ? -21.059 25.062 27.721 1.00 59.44 185 PHE A O 1
ATOM 1441 N N . PRO A 1 186 ? -21.539 26.761 29.097 1.00 59.53 186 PRO A N 1
ATOM 1442 C CA . PRO A 1 186 ? -22.400 25.978 29.998 1.00 59.53 186 PRO A CA 1
ATOM 1443 C C . PRO A 1 186 ? -23.690 25.439 29.346 1.00 59.53 186 PRO A C 1
ATOM 1445 O O . PRO A 1 186 ? -24.473 24.758 30.003 1.00 59.53 186 PRO A O 1
ATOM 1448 N N . PHE A 1 187 ? -23.924 25.742 28.065 1.00 59.09 187 PHE A N 1
ATOM 1449 C CA . PHE A 1 187 ? -25.110 25.346 27.300 1.00 59.09 187 PHE A CA 1
ATOM 1450 C C . PHE A 1 187 ? -24.889 24.102 26.423 1.00 59.09 187 PHE A C 1
ATOM 1452 O O . PHE A 1 187 ? -25.832 23.626 25.791 1.00 59.09 187 PHE A O 1
ATOM 1459 N N . VAL A 1 188 ? -23.660 23.570 26.359 1.00 55.00 188 VAL A N 1
ATOM 1460 C CA . VAL A 1 188 ? -23.362 22.366 25.573 1.00 55.00 188 VAL A CA 1
ATOM 1461 C C . VAL A 1 188 ? -23.684 21.124 26.411 1.00 55.00 188 VAL A C 1
ATOM 1463 O O . VAL A 1 188 ? -23.087 20.916 27.470 1.00 55.00 188 VAL A O 1
ATOM 1466 N N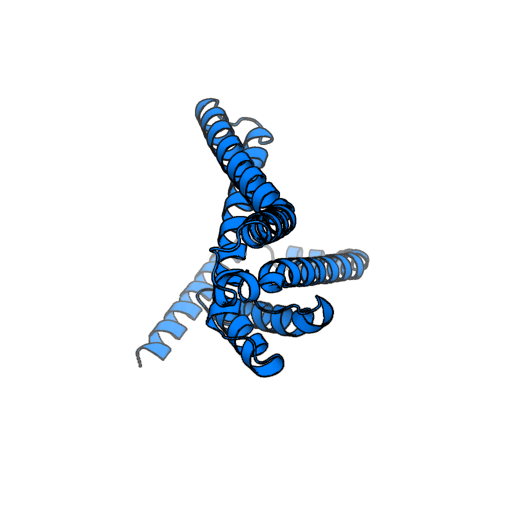 . PRO A 1 189 ? -24.639 20.283 25.983 1.00 60.09 189 PRO A N 1
ATOM 1467 C CA . PRO A 1 189 ? -25.023 19.112 26.750 1.00 60.09 189 PRO A CA 1
ATOM 1468 C C . PRO A 1 189 ? -23.896 18.066 26.735 1.00 60.09 18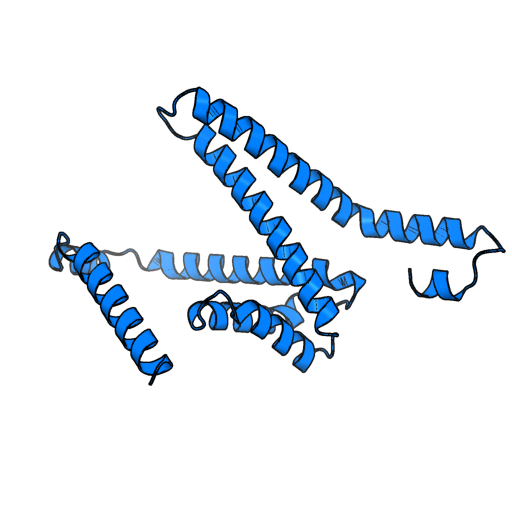9 PRO A C 1
ATOM 1470 O O . PRO A 1 189 ? -23.342 17.735 25.689 1.00 60.09 189 PRO A O 1
ATOM 1473 N N . LYS A 1 190 ? -23.572 17.523 27.916 1.00 56.62 190 LYS A N 1
ATOM 1474 C CA . LYS A 1 190 ? -22.363 16.710 28.171 1.00 56.62 190 LYS A CA 1
ATOM 1475 C C . LYS A 1 190 ? -22.187 15.477 27.268 1.00 56.62 190 LYS A C 1
ATOM 1477 O O . LYS A 1 190 ? -21.062 15.042 27.049 1.00 56.62 190 LYS A O 1
ATOM 1482 N N . TRP A 1 191 ? -23.271 14.953 26.695 1.00 56.16 191 TRP A N 1
ATOM 1483 C CA . TRP A 1 191 ? -23.238 13.806 25.776 1.00 56.16 191 TRP A CA 1
ATOM 1484 C C . TRP A 1 191 ? -22.548 14.101 24.430 1.00 56.16 191 TRP A C 1
ATOM 1486 O O . TRP A 1 191 ? -22.165 13.167 23.728 1.00 56.16 191 TRP A O 1
ATOM 1496 N N . LEU A 1 192 ? -22.404 15.380 24.058 1.00 53.44 192 LEU A N 1
ATOM 1497 C CA . LEU A 1 192 ? -21.679 15.825 22.861 1.00 53.44 192 LEU A CA 1
ATOM 1498 C C . LEU A 1 192 ? -20.172 15.949 23.119 1.00 53.44 192 LEU A C 1
ATOM 1500 O O . LEU A 1 192 ? -19.383 15.605 22.250 1.00 53.44 192 LEU A O 1
ATOM 1504 N N . THR A 1 193 ? -19.771 16.363 24.322 1.00 53.03 193 THR A N 1
ATOM 1505 C CA . THR A 1 193 ? -18.362 16.425 24.751 1.00 53.03 193 THR A CA 1
ATOM 1506 C C . THR A 1 193 ? -17.750 15.061 25.076 1.00 53.03 193 THR A C 1
ATOM 1508 O O . THR A 1 193 ? -16.537 14.944 25.070 1.00 53.03 193 THR A O 1
ATOM 1511 N N . GLU A 1 194 ? -18.558 14.033 25.357 1.00 52.28 194 GLU A N 1
ATOM 1512 C CA . GLU A 1 194 ? -18.075 12.651 25.559 1.00 52.28 194 GLU A CA 1
ATOM 1513 C C . GLU A 1 194 ? -17.901 11.861 24.248 1.00 52.28 194 GLU A C 1
ATOM 1515 O O . GLU A 1 194 ? -17.332 10.772 24.260 1.00 52.28 194 GLU A O 1
ATOM 1520 N N . LYS A 1 195 ? -18.424 12.372 23.125 1.00 47.81 195 LYS A N 1
ATOM 1521 C CA . LYS A 1 195 ? -18.389 11.720 21.800 1.00 47.81 195 LYS A CA 1
ATOM 1522 C C . LYS A 1 195 ? -17.443 12.384 20.792 1.00 47.81 195 LYS A C 1
ATOM 1524 O O . LYS A 1 195 ? -17.285 11.839 19.700 1.00 47.81 195 LYS A O 1
ATOM 1529 N N . LEU A 1 196 ? -16.899 13.551 21.136 1.00 41.75 196 LEU A N 1
ATOM 1530 C CA . LEU A 1 196 ? -15.870 14.289 20.397 1.00 41.75 196 LEU A CA 1
ATOM 1531 C C . LEU A 1 196 ? -14.499 13.930 20.965 1.00 41.75 196 LEU A C 1
ATOM 1533 O O . LEU A 1 196 ? -13.580 13.743 20.145 1.00 41.75 196 LEU A O 1
#

Foldseek 3Di:
DVVVVVVVVVVVVVVVVVCVVCVPPDVVVVVVCVVPPDCVCVVVVVVVVLVVLLVVLQLLQLLLCLQDNDHSVQLSVLSVQLVVCCVVDPPSCSLVSSLVVCCVRVVGPSVSSVVSVVVVVLLVVLVVLLVVLVVLCPDPPRDPVSNVVSVVSNVVSVVVNVVVVCCSVCVVVVLVVVLVVLVVDPPRPVVVSVSD

Radius of gyration: 23.53 Å; chains: 1; bounding box: 48×51×59 Å

pLDDT: mean 81.97, std 12.37, range [41.75, 95.38]

Secondary structure (DSSP, 8-state):
-HHHHHHHHHHHHHHHHHHHHHTTS-HHHHHHHHHT--TTHHHHHHHHHHHHHHHHHHHHHHHHTTT----HHHHHHHHHHHHHHHHHSGGGTHHHHHHHHHHHHH---HHHHHHHHHHHHHHHHHHHHHHHHHHHHTSTT--HHHHHHHHHHHHHHHHHHHHHHHHHHHHHHHHHHHHHHHHH-TTS-HHHHTT-

Sequence (196 aa):
MKRLLLLLIGVAVSVGFLWYAMRDTDLGTVSSAFQTANYLTLPVLLLLLLAFYWLKSVRFAQLLEPGAPLTARQLFGPVMIGFAANNILPAHLGEFVRVFVVNRQHRVPAGTVLSSVVLERIFDIFAILALFGVGILMAPDMPDNYQRGALTFAAFAAGIVLIMGVYMVWTDWFVTTTARIAGLFPFVPKWLTEKL